Protein AF-0000000074665634 (afdb_homodimer)

InterPro domains:
  IPR026645 Dermatopontin [PF14704] (32-180)
  IPR026645 Dermatopontin [PTHR15040] (22-181)

Organism: NCBI:txid231223

Secondary structure (DSSP, 8-state):
--------------------------TTS-S--TT--EEEEPPTTEEEEEEEEEEETTTTEEEEEEEEEEPGGG-EEEEEEE-SSPPPTTS-EEEEPSTTEEEEEEEEEEETTTTEEEEEEEEEEESS-EEEEEEE---SS-TTS-EEEEPPTT-EEEEEEEEEETTTTEEEEEEEEEEEE-/--------------------------TTS-S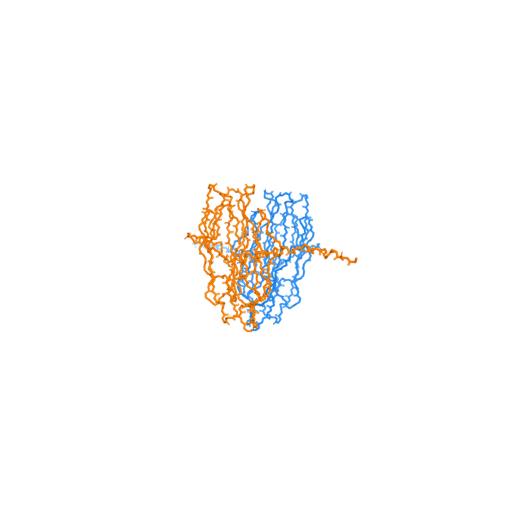--TT--EEEEPPTTEEEEEEEEEEETTTTEEEEEEEEEEPGGG-EEEEEEE-SSPPPTTS-EEEEPSTTEEEEEEEEEEETTTTEEEEEEEEEEESS-EEEEEEE---SS-TTS-EEEEPPTT-EEEEEEEEEETTTTEEEEEEEEEEEE-

Foldseek 3Di:
DPPPPPDPPDPPPPPPCPPPPAQPQDPVQWSDDQQAKGKYFADFLKAWFKKKWAADQVSLDIIIHTDIDRAVPSFFHNAKDKDDDKDDAQDKFWDFADWQKFWGIKTWGADPVRSEMIIMTMITHGHPKGWDDKDKDDFQADQRGMGIDGHDPQKGWGIKIWGADSVSSGITIMTMITHIDD/DPPPPPPDDDPPPPPPPPPPPAQPQDPVQWSDDQQAKGKYFADFLKAWFKKKWAADQVSLDIIIHTDIDRAVVSFFHNAKDKDDDKDDAQDKFWDFADWQKFWGIKTWGADPVRSAMIIMTMITHGHPKGWADKDKDDFQADQRGMGIDGHDPQKGWGIKIWGADSVSSGIIIMTMITHIDD

Solvent-accessible surface area (backbone atoms only — not comparable to full-atom values): 19360 Å² total; per-residue (Å²): 135,83,74,75,75,74,77,72,76,78,78,76,78,76,75,73,74,72,68,77,71,62,53,66,53,40,97,85,49,28,49,31,53,80,65,40,54,38,62,40,57,40,61,86,33,28,25,45,34,31,44,34,34,42,48,39,83,87,71,25,34,62,34,38,30,78,38,62,37,73,32,61,90,64,24,38,37,86,56,62,47,66,52,89,61,61,49,52,70,83,41,66,42,84,44,62,42,60,56,36,26,28,36,24,27,45,31,37,41,45,40,82,89,75,27,35,63,28,41,30,42,25,26,23,34,42,55,84,37,35,36,24,55,44,45,69,54,66,72,56,25,51,76,71,36,58,29,78,46,66,59,55,88,65,39,45,36,29,31,47,32,34,44,56,38,84,86,72,26,34,60,27,38,31,45,27,33,22,33,70,39,115,132,82,71,79,78,75,79,73,79,79,80,76,78,76,75,71,74,71,68,74,71,61,54,66,53,40,98,84,50,29,50,34,53,79,65,42,55,38,62,39,56,41,62,88,34,27,26,46,34,30,44,33,33,43,47,39,83,86,70,24,33,62,35,40,30,76,37,63,37,73,30,61,90,64,23,38,37,86,57,62,47,66,51,89,62,62,48,50,72,84,43,66,42,84,44,62,43,59,56,35,26,29,35,24,27,45,32,37,42,44,40,83,88,73,27,35,64,28,43,31,42,24,26,24,33,42,55,84,39,36,35,24,57,43,46,68,54,64,72,55,25,51,76,70,36,58,29,78,46,65,59,56,88,65,39,43,36,30,30,47,32,34,43,56,37,85,87,72,26,33,60,30,37,30,45,26,33,22,32,69,39,115

Nearest PDB structures (foldseek):
  8j12-assembly1_B  TM=3.306E-01  e=2.408E+00  Sulfoacidibacillus thermotolerans
  8j1j-assembly1_B  TM=3.298E-01  e=2.165E+00  Sulfoacidibacillus thermotolerans
  8j12-assembly1_A  TM=3.259E-01  e=3.141E+00  Sulfoacidibacillus thermotolerans
  8j1j-assembly1_A  TM=3.172E-01  e=3.141E+00  Sulfoacidibacillus thermotolerans
  8j3r-assembly1_B  TM=3.322E-01  e=4.804E+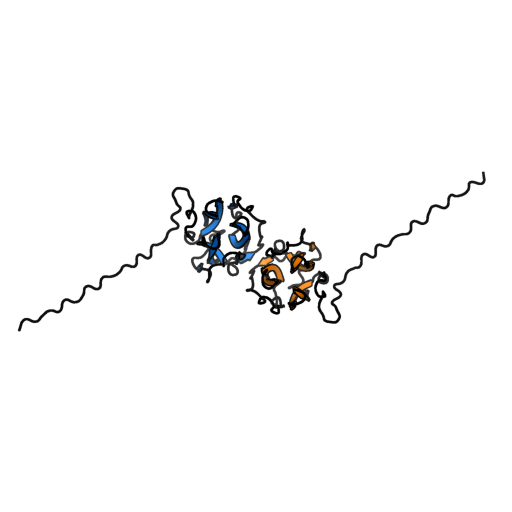00  Sulfoacidibacillus thermotolerans

Structure (mmCIF, N/CA/C/O backbone):
data_AF-0000000074665634-model_v1
#
loop_
_entity.id
_entity.type
_entity.pdbx_description
1 polymer Dermatopontin
#
loop_
_atom_site.group_PDB
_atom_site.id
_atom_site.type_symbol
_atom_site.label_atom_id
_atom_site.label_alt_id
_atom_site.label_comp_id
_atom_site.label_asym_id
_atom_site.label_entity_id
_atom_site.label_seq_id
_atom_site.pdbx_PDB_ins_code
_atom_site.Cartn_x
_atom_site.Cartn_y
_atom_site.Cartn_z
_atom_site.occupancy
_atom_site.B_iso_or_equiv
_atom_site.auth_seq_id
_atom_site.auth_comp_id
_atom_site.auth_asym_id
_atom_site.auth_atom_id
_atom_site.pdbx_PDB_model_num
ATOM 1 N N . MET A 1 1 ? -33.719 -71.125 15.594 1 28.19 1 MET A N 1
ATOM 2 C CA . MET A 1 1 ? -33.75 -69.688 15.82 1 28.19 1 MET A CA 1
ATOM 3 C C . MET A 1 1 ? -32.562 -69 15.172 1 28.19 1 MET A C 1
ATOM 5 O O . MET A 1 1 ? -31.406 -69.25 15.547 1 28.19 1 MET A O 1
ATOM 9 N N . VAL A 1 2 ? -32.688 -68.75 13.82 1 31.41 2 VAL A N 1
ATOM 10 C CA . VAL A 1 2 ? -31.828 -68.312 12.742 1 31.41 2 VAL A CA 1
ATOM 11 C C . VAL A 1 2 ? -31.328 -66.875 13.023 1 31.41 2 VAL A C 1
ATOM 13 O O . VAL A 1 2 ? -32.125 -66 13.133 1 31.41 2 VAL A O 1
ATOM 16 N N . GLY A 1 3 ? -30.391 -66.812 13.859 1 26.06 3 GLY A N 1
ATOM 17 C CA . GLY A 1 3 ? -29.828 -65.562 14.32 1 26.06 3 GLY A CA 1
ATOM 18 C C . GLY A 1 3 ? -29.375 -64.688 13.188 1 26.06 3 GLY A C 1
ATOM 19 O O . GLY A 1 3 ? -28.625 -65.125 12.305 1 26.06 3 GLY A O 1
ATOM 20 N N . ARG A 1 4 ? -30.266 -63.75 12.711 1 33.53 4 ARG A N 1
ATOM 21 C CA . ARG A 1 4 ? -30.047 -62.75 11.664 1 33.53 4 ARG A CA 1
ATOM 22 C C . ARG A 1 4 ? -28.781 -61.938 11.945 1 33.53 4 ARG A C 1
ATOM 24 O O . ARG A 1 4 ? -28.672 -61.281 12.992 1 33.53 4 ARG A O 1
A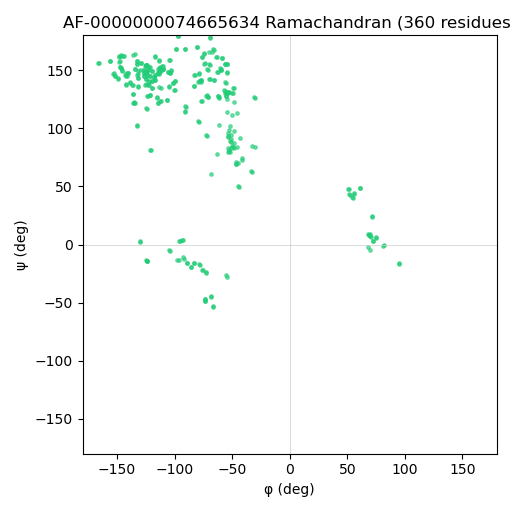TOM 31 N N . ILE A 1 5 ? -27.625 -62.469 11.648 1 35.16 5 ILE A N 1
ATOM 32 C CA . ILE A 1 5 ? -26.391 -61.688 11.75 1 35.16 5 ILE A CA 1
ATOM 33 C C . ILE A 1 5 ? -26.562 -60.375 10.992 1 35.16 5 ILE A C 1
ATOM 35 O O . ILE A 1 5 ? -26.906 -60.375 9.812 1 35.16 5 ILE A O 1
ATOM 39 N N . SER A 1 6 ? -27.078 -59.344 11.711 1 36.31 6 SER A N 1
ATOM 40 C CA . SER A 1 6 ? -27.219 -58.031 11.125 1 36.31 6 SER A CA 1
ATOM 41 C C . SER A 1 6 ? -25.922 -57.562 10.469 1 36.31 6 SER A C 1
ATOM 43 O O . SER A 1 6 ? -24.828 -57.75 11.023 1 36.31 6 SER A O 1
ATOM 45 N N . ALA A 1 7 ? -25.922 -57.469 9.164 1 43.41 7 ALA A N 1
ATOM 46 C CA . ALA A 1 7 ? -24.859 -57 8.273 1 43.41 7 ALA A CA 1
ATOM 47 C C . ALA A 1 7 ? -24.391 -55.625 8.68 1 43.41 7 ALA A C 1
ATOM 49 O O . ALA A 1 7 ? -25.188 -54.688 8.844 1 43.41 7 ALA A O 1
ATOM 50 N N . SER A 1 8 ? -23.328 -55.594 9.547 1 42.22 8 SER A N 1
ATOM 51 C CA . SER A 1 8 ? -22.703 -54.312 9.898 1 42.22 8 SER A CA 1
ATOM 52 C C . SER A 1 8 ? -22.469 -53.469 8.656 1 42.22 8 SER A C 1
ATOM 54 O O . SER A 1 8 ? -22 -53.938 7.633 1 42.22 8 SER A O 1
ATOM 56 N N . PRO A 1 9 ? -23.172 -52.312 8.492 1 44.97 9 PRO A N 1
ATOM 57 C CA . PRO A 1 9 ? -22.984 -51.5 7.289 1 44.97 9 PRO A CA 1
ATOM 58 C C . PRO A 1 9 ? -21.516 -51.125 7.047 1 44.97 9 PRO A C 1
ATOM 60 O O . PRO A 1 9 ? -20.734 -51.062 7.992 1 44.97 9 PRO A O 1
ATOM 63 N N . ALA A 1 10 ? -20.859 -51.594 5.992 1 41.72 10 ALA A N 1
ATOM 64 C CA . ALA A 1 10 ? -19.547 -51.188 5.492 1 41.72 10 ALA A CA 1
ATOM 65 C C . ALA A 1 10 ? -19.375 -49.688 5.496 1 41.72 10 ALA A C 1
ATOM 67 O O . ALA A 1 10 ? -20.219 -48.969 4.953 1 41.72 10 ALA A O 1
ATOM 68 N N . VAL A 1 11 ? -18.828 -49.062 6.578 1 39.81 11 VAL A N 1
ATOM 69 C CA . VAL A 1 11 ? -18.438 -47.656 6.59 1 39.81 11 VAL A CA 1
ATOM 70 C C . VAL A 1 11 ? -17.609 -47.344 5.344 1 39.81 11 VAL A C 1
ATOM 72 O O . VAL A 1 11 ? -16.547 -47.938 5.137 1 39.81 11 VAL A O 1
ATOM 75 N N . LEU A 1 12 ? -18.234 -47 4.246 1 41.59 12 LEU A N 1
ATOM 76 C CA . LEU A 1 12 ? -17.516 -46.469 3.09 1 41.59 12 LEU A CA 1
ATOM 77 C C . LEU A 1 12 ? -16.594 -45.312 3.498 1 41.59 12 LEU A C 1
ATOM 79 O O . LEU A 1 12 ? -17.062 -44.312 4.004 1 41.59 12 LEU A O 1
ATOM 83 N N . ALA A 1 13 ? -15.344 -45.594 3.848 1 40.28 13 ALA A N 1
ATOM 84 C CA . ALA A 1 13 ? -14.312 -44.594 4.043 1 40.28 13 ALA A CA 1
ATOM 85 C C . ALA A 1 13 ? -14.258 -43.625 2.855 1 40.28 13 ALA A C 1
ATOM 87 O O . ALA A 1 13 ? -13.938 -44.031 1.736 1 40.28 13 ALA A O 1
ATOM 88 N N . PHE A 1 14 ? -15.102 -42.562 2.822 1 39.91 14 PHE A N 1
ATOM 89 C CA . PHE A 1 14 ? -14.898 -41.469 1.883 1 39.91 14 PHE A CA 1
ATOM 90 C C . PHE A 1 14 ? -13.492 -40.906 2.002 1 39.91 14 PHE A C 1
ATOM 92 O O . PHE A 1 14 ? -13.125 -40.344 3.031 1 39.91 14 PHE A O 1
ATOM 99 N N . VAL A 1 15 ? -12.469 -41.531 1.434 1 35.56 15 VAL A N 1
ATOM 100 C CA . VAL A 1 15 ? -11.18 -40.875 1.299 1 35.56 15 VAL A CA 1
ATOM 101 C C . VAL A 1 15 ? -11.375 -39.5 0.642 1 35.56 15 VAL A C 1
ATOM 103 O O . VAL A 1 15 ? -11.789 -39.438 -0.517 1 35.56 15 VAL A O 1
ATOM 106 N N . LEU A 1 16 ? -11.719 -38.5 1.394 1 35.34 16 LEU A N 1
ATOM 107 C CA . LEU A 1 16 ? -11.594 -37.156 0.877 1 35.34 16 LEU A CA 1
ATOM 108 C C . LEU A 1 16 ? -10.227 -36.938 0.249 1 35.34 16 LEU A C 1
ATOM 110 O O . LEU A 1 16 ? -9.203 -36.969 0.943 1 35.34 16 LEU A O 1
ATOM 114 N N . ALA A 1 17 ? -9.992 -37.312 -0.989 1 34.19 17 ALA A N 1
ATOM 115 C CA . ALA A 1 17 ? -8.82 -36.875 -1.731 1 34.19 17 ALA A CA 1
ATOM 116 C C . ALA A 1 17 ? -8.547 -35.406 -1.485 1 34.19 17 ALA A C 1
ATOM 118 O O . ALA A 1 17 ? -9.344 -34.531 -1.886 1 34.19 17 ALA A O 1
ATOM 119 N N . ILE A 1 18 ? -8.078 -35.094 -0.337 1 38.31 18 ILE A N 1
ATOM 120 C CA . ILE A 1 18 ? -7.48 -33.75 -0.289 1 38.31 18 ILE A CA 1
ATOM 121 C C . ILE A 1 18 ? -6.566 -33.562 -1.499 1 38.31 18 ILE A C 1
ATOM 123 O O . ILE A 1 18 ? -5.535 -34.219 -1.622 1 38.31 18 ILE A O 1
ATOM 127 N N . GLY A 1 19 ? -7.047 -33.438 -2.707 1 35.84 19 GLY A N 1
ATOM 128 C CA . GLY A 1 19 ? -6.188 -33.031 -3.814 1 35.84 19 GLY A CA 1
ATOM 129 C C . GLY A 1 19 ? -5.043 -32.125 -3.398 1 35.84 19 GLY A C 1
ATOM 130 O O . GLY A 1 19 ? -5.266 -31.094 -2.785 1 35.84 19 GLY A O 1
ATOM 131 N N . ILE A 1 20 ? -3.982 -32.594 -2.947 1 40.78 20 ILE A N 1
ATOM 132 C CA . ILE A 1 20 ? -2.748 -31.828 -2.986 1 40.78 20 ILE A CA 1
ATOM 133 C C . ILE A 1 20 ? -2.734 -30.938 -4.23 1 40.78 20 ILE A C 1
ATOM 135 O O . ILE A 1 20 ? -2.57 -31.438 -5.352 1 40.78 20 ILE A O 1
ATOM 139 N N . ALA A 1 21 ? -3.654 -30 -4.379 1 44.72 21 ALA A N 1
ATOM 140 C CA . ALA A 1 21 ? -3.629 -29.125 -5.555 1 44.72 21 ALA A CA 1
ATOM 141 C C . ALA A 1 21 ? -2.217 -28.625 -5.828 1 44.72 21 ALA A C 1
ATOM 143 O O . ALA A 1 21 ? -1.762 -27.672 -5.195 1 44.72 21 ALA A O 1
ATOM 144 N N . GLY A 1 22 ? -1.188 -29.469 -5.887 1 51.12 22 GLY A N 1
ATOM 145 C CA . GLY A 1 22 ? 0.002 -28.984 -6.562 1 51.12 22 GLY A CA 1
ATOM 146 C C . GLY A 1 22 ? -0.307 -28 -7.68 1 51.12 22 GLY A C 1
ATOM 147 O O . GLY A 1 22 ? -1.398 -28.031 -8.25 1 51.12 22 GLY A O 1
ATOM 148 N N . ASN A 1 23 ? 0.345 -26.812 -7.613 1 60.47 23 ASN A N 1
ATOM 149 C CA . ASN A 1 23 ? 0.199 -25.812 -8.656 1 60.47 23 ASN A CA 1
ATOM 150 C C . ASN A 1 23 ? 0.343 -26.422 -10.047 1 60.47 23 ASN A C 1
ATOM 152 O O . ASN A 1 23 ? 1.413 -26.922 -10.406 1 60.47 23 ASN A O 1
ATOM 156 N N . ILE A 1 24 ? -0.529 -27.234 -10.594 1 65.62 24 ILE A N 1
ATOM 157 C CA . ILE A 1 24 ? -0.255 -27.719 -11.938 1 65.62 24 ILE A CA 1
ATOM 158 C C . ILE A 1 24 ? -0.438 -26.594 -12.953 1 65.62 24 ILE A C 1
ATOM 160 O O . ILE A 1 24 ? -1.559 -26.125 -13.172 1 65.62 24 ILE A O 1
ATOM 164 N N . ALA A 1 25 ? 0.818 -25.922 -13.219 1 73.38 25 ALA A N 1
ATOM 165 C CA . ALA A 1 25 ? 0.735 -25 -14.359 1 73.38 25 ALA A CA 1
ATOM 166 C C . ALA A 1 25 ? 0.217 -25.719 -15.602 1 73.38 25 ALA A C 1
ATOM 168 O O . ALA A 1 25 ? 0.462 -26.906 -15.789 1 73.38 25 ALA A O 1
ATOM 169 N N . ARG A 1 26 ? -0.448 -25.031 -16.344 1 84.5 26 ARG A N 1
ATOM 170 C CA . ARG A 1 26 ? -0.941 -25.516 -17.625 1 84.5 26 ARG A CA 1
ATOM 171 C C . ARG A 1 26 ? 0.207 -25.75 -18.609 1 84.5 26 ARG A C 1
ATOM 173 O O . ARG A 1 26 ? 1.341 -25.328 -18.344 1 84.5 26 ARG A O 1
ATOM 180 N N . ALA A 1 27 ? -0.076 -26.438 -19.656 1 86.38 27 ALA A N 1
ATOM 181 C CA . ALA A 1 27 ? 0.946 -26.734 -20.656 1 86.38 27 ALA A CA 1
ATOM 182 C C . ALA A 1 27 ? 1.613 -25.453 -21.156 1 86.38 27 ALA A C 1
ATOM 184 O O . ALA A 1 27 ? 2.797 -25.469 -21.5 1 86.38 27 ALA A O 1
ATOM 185 N N . ASP A 1 28 ? 0.877 -24.359 -21.109 1 91.94 28 ASP A N 1
ATOM 186 C CA . ASP A 1 28 ? 1.403 -23.094 -21.625 1 91.94 28 ASP A CA 1
ATOM 187 C C . ASP A 1 28 ? 2.078 -22.281 -20.516 1 91.94 28 ASP A C 1
ATOM 189 O O . ASP A 1 28 ? 2.514 -21.156 -20.734 1 91.94 28 ASP A O 1
ATOM 193 N N . GLY A 1 29 ? 2.154 -22.797 -19.391 1 95.19 29 GLY A N 1
ATOM 194 C CA . GLY A 1 29 ? 2.9 -22.203 -18.297 1 95.19 29 GLY A CA 1
ATOM 195 C C . GLY A 1 29 ? 2.037 -21.359 -17.375 1 95.19 29 GLY A C 1
ATOM 196 O O . GLY A 1 29 ? 2.461 -21 -16.266 1 95.19 29 GLY A O 1
ATOM 197 N N . PHE A 1 30 ? 0.869 -21.031 -17.859 1 98.06 30 PHE A N 1
ATOM 198 C CA . PHE A 1 30 ? -0.029 -20.25 -17.031 1 98.06 30 PHE A CA 1
ATOM 199 C C . PHE A 1 30 ? -0.724 -21.109 -15.992 1 98.06 30 PHE A C 1
ATOM 201 O O . PHE A 1 30 ? -1.021 -22.281 -16.25 1 98.06 30 PHE A O 1
ATOM 208 N N . VAL A 1 31 ? -0.999 -20.5 -14.82 1 98 31 VAL A N 1
ATOM 209 C CA . VAL A 1 31 ? -1.636 -21.25 -13.75 1 98 31 VAL A CA 1
ATOM 210 C C . VAL A 1 31 ? -3.152 -21.219 -13.922 1 98 31 VAL A C 1
ATOM 212 O O . VAL A 1 31 ? -3.869 -22.016 -13.328 1 98 31 VAL A O 1
ATOM 215 N N . ASN A 1 32 ? -3.662 -20.281 -14.672 1 97.69 32 ASN A N 1
ATOM 216 C CA . ASN A 1 32 ? -5.094 -20.203 -14.938 1 97.69 32 ASN A CA 1
ATOM 217 C C . ASN A 1 32 ? -5.383 -20 -16.422 1 97.69 32 ASN A C 1
ATOM 219 O O . ASN A 1 32 ? -4.535 -19.484 -17.156 1 97.69 32 ASN A O 1
ATOM 223 N N . ASN A 1 33 ? -6.613 -20.438 -16.812 1 97.12 33 ASN A N 1
ATOM 224 C CA . ASN A 1 33 ? -7.188 -19.969 -18.078 1 97.12 33 ASN A CA 1
ATOM 225 C C . ASN A 1 33 ? -8.039 -18.703 -17.875 1 97.12 33 ASN A C 1
ATOM 227 O O . ASN A 1 33 ? -8.297 -18.312 -16.734 1 97.12 33 ASN A O 1
ATOM 231 N N . TRP A 1 34 ? -8.383 -18.094 -19.031 1 97.69 34 TRP A N 1
ATOM 232 C CA . TRP A 1 34 ? -9.234 -16.922 -18.953 1 97.69 34 TRP A CA 1
ATOM 233 C C . TRP A 1 34 ? -10.508 -17.203 -18.172 1 97.69 34 TRP A C 1
ATOM 235 O O . TRP A 1 34 ? -11.156 -18.234 -18.375 1 97.69 34 TRP A O 1
ATOM 245 N N . ASP A 1 35 ? -10.82 -16.297 -17.188 1 97.94 35 ASP A N 1
ATOM 246 C CA . ASP A 1 35 ? -12.039 -16.297 -16.375 1 97.94 35 ASP A CA 1
ATOM 247 C C . ASP A 1 35 ? -12.039 -17.469 -15.398 1 97.94 35 ASP A C 1
ATOM 249 O O . ASP A 1 35 ? -13.062 -17.766 -14.773 1 97.94 35 ASP A O 1
ATOM 253 N N . LYS A 1 36 ? -10.953 -18.219 -15.297 1 97.25 36 LYS A N 1
ATOM 254 C CA . LYS A 1 36 ? -10.891 -19.375 -14.406 1 97.25 36 LYS A CA 1
ATOM 255 C C . LYS A 1 36 ? -10.086 -19.062 -13.156 1 97.25 36 LYS A C 1
ATOM 257 O O . LYS A 1 36 ? -9.172 -18.234 -13.188 1 97.25 36 LYS A O 1
ATOM 262 N N . PRO A 1 37 ? -10.445 -19.656 -12.078 1 97.12 37 PRO A N 1
ATOM 263 C CA . PRO A 1 37 ? -9.695 -19.453 -10.836 1 97.12 37 PRO A CA 1
ATOM 264 C C . PRO A 1 37 ? -8.359 -20.188 -10.828 1 97.12 37 PRO A C 1
ATOM 266 O O . PRO A 1 37 ? -8.117 -21.047 -11.68 1 97.12 37 PRO A O 1
ATOM 269 N N . PHE A 1 38 ? -7.508 -19.797 -9.898 1 97.12 38 PHE A N 1
ATOM 270 C CA . PHE A 1 38 ? -6.316 -20.578 -9.594 1 97.12 38 PHE A CA 1
ATOM 271 C C . PHE A 1 38 ? -5.957 -20.453 -8.117 1 97.12 38 PHE A C 1
ATOM 273 O O . PHE A 1 38 ? -6.375 -19.516 -7.445 1 97.12 38 PHE A O 1
ATOM 280 N N . VAL A 1 39 ? -5.328 -21.453 -7.617 1 97.38 39 VAL A N 1
ATOM 281 C CA . VAL A 1 39 ? -4.582 -21.438 -6.363 1 97.38 39 VAL A CA 1
ATOM 282 C C . VAL A 1 39 ? -3.143 -21.875 -6.609 1 97.38 39 VAL A C 1
ATOM 284 O O . VAL A 1 39 ? -2.902 -23 -7.086 1 97.38 39 VAL A O 1
ATOM 287 N N . TYR A 1 40 ? -2.264 -20.984 -6.359 1 97.88 40 TYR A N 1
ATOM 288 C CA . TYR A 1 40 ? -0.85 -21.297 -6.555 1 97.88 40 TYR A CA 1
ATOM 289 C C . TYR A 1 40 ? -0.079 -21.156 -5.25 1 97.88 40 TYR A C 1
ATOM 291 O O . TYR A 1 40 ? -0.239 -20.188 -4.52 1 97.88 40 TYR A O 1
ATOM 299 N N . GLN A 1 41 ? 0.753 -22.109 -4.961 1 97.44 41 GLN A N 1
ATOM 300 C CA . GLN A 1 41 ? 1.613 -22.078 -3.781 1 97.44 41 GLN A CA 1
ATOM 301 C C . GLN A 1 41 ? 3.018 -22.578 -4.109 1 97.44 41 GLN A C 1
ATOM 303 O O . GLN A 1 41 ? 3.176 -23.562 -4.832 1 97.44 41 GLN A O 1
ATOM 308 N N . CYS A 1 42 ? 3.996 -21.922 -3.562 1 97.44 42 CYS A N 1
ATOM 309 C CA . CYS A 1 42 ? 5.371 -22.391 -3.719 1 97.44 42 CYS A CA 1
ATOM 310 C C . CYS A 1 42 ? 5.609 -23.672 -2.924 1 97.44 42 CYS A C 1
ATOM 312 O O . CYS A 1 42 ? 4.984 -23.875 -1.884 1 97.44 42 CYS A O 1
ATOM 314 N N . PRO A 1 43 ? 6.566 -24.5 -3.469 1 95.12 43 PRO A N 1
ATOM 315 C CA . PRO A 1 43 ? 7.02 -25.609 -2.619 1 95.12 43 PRO A CA 1
ATOM 316 C C . PRO A 1 43 ? 7.512 -25.141 -1.253 1 95.12 43 PRO A C 1
ATOM 318 O O . PRO A 1 43 ? 7.918 -23.984 -1.104 1 95.12 43 PRO A O 1
ATOM 321 N N . GLY A 1 44 ? 7.465 -26.031 -0.268 1 94 44 GLY A N 1
ATOM 322 C CA . GLY A 1 44 ? 7.887 -25.688 1.082 1 94 44 GLY A CA 1
ATOM 323 C C . GLY A 1 44 ? 9.242 -25.016 1.132 1 94 44 GLY A C 1
ATOM 324 O O . GLY A 1 44 ? 10.172 -25.422 0.428 1 94 44 GLY A O 1
ATOM 325 N N . ARG A 1 45 ? 9.281 -24 1.885 1 95.69 45 ARG A N 1
ATOM 326 C CA . ARG A 1 45 ? 10.492 -23.25 2.189 1 95.69 45 ARG A CA 1
ATOM 327 C C . ARG A 1 45 ? 10.914 -22.375 1.006 1 95.69 45 ARG A C 1
ATOM 329 O O . ARG A 1 45 ? 12.031 -21.859 0.98 1 95.69 45 ARG A O 1
ATOM 336 N N . GLN A 1 46 ? 10.109 -22.328 0.006 1 97.25 46 GLN A N 1
ATOM 337 C CA . GLN A 1 46 ? 10.359 -21.438 -1.118 1 97.25 46 GLN A CA 1
ATOM 338 C C . GLN A 1 46 ? 9.422 -20.234 -1.076 1 97.25 46 GLN A C 1
ATOM 340 O O . GLN A 1 46 ? 8.422 -20.234 -0.362 1 97.25 46 GLN A O 1
ATOM 345 N N . THR A 1 47 ? 9.844 -19.141 -1.776 1 97.88 47 THR A N 1
ATOM 346 C CA . THR A 1 47 ? 9.062 -17.906 -1.85 1 97.88 47 THR A CA 1
ATOM 347 C C . THR A 1 47 ? 8.812 -17.516 -3.303 1 97.88 47 THR A C 1
ATOM 349 O O . THR A 1 47 ? 9.531 -17.953 -4.203 1 97.88 47 THR A O 1
ATOM 352 N N . LEU A 1 48 ? 7.719 -16.797 -3.508 1 98.19 48 LEU A N 1
ATOM 353 C CA . LEU A 1 48 ? 7.449 -16.281 -4.848 1 98.19 48 LEU A CA 1
ATOM 354 C C . LEU A 1 48 ? 8.617 -15.453 -5.359 1 98.19 48 LEU A C 1
ATOM 356 O O . LEU A 1 48 ? 9.102 -14.555 -4.668 1 98.19 48 LEU A O 1
ATOM 360 N N . SER A 1 49 ? 9.086 -15.805 -6.566 1 98.19 49 SER A N 1
ATOM 361 C CA . SER A 1 49 ? 10.289 -15.141 -7.059 1 98.19 49 SER A CA 1
ATOM 362 C C . SER A 1 49 ? 10.055 -14.5 -8.422 1 98.19 49 SER A C 1
ATOM 364 O O . SER A 1 49 ? 10.859 -13.688 -8.883 1 98.19 49 SER A O 1
ATOM 366 N N . SER A 1 50 ? 9.016 -14.805 -9.086 1 98.69 50 SER A N 1
ATOM 367 C CA . SER A 1 50 ? 8.688 -14.148 -10.352 1 98.69 50 SER A CA 1
ATOM 368 C C . SER A 1 50 ? 7.188 -14.18 -10.625 1 98.69 50 SER A C 1
ATOM 370 O O . SER A 1 50 ? 6.492 -15.102 -10.195 1 98.69 50 SER A O 1
ATOM 372 N N . ILE A 1 51 ? 6.703 -13.156 -11.266 1 98.81 51 ILE A N 1
ATOM 373 C CA . ILE A 1 51 ? 5.305 -12.984 -11.648 1 98.81 51 ILE A CA 1
ATOM 374 C C . ILE A 1 51 ? 5.219 -12.508 -13.094 1 98.81 51 ILE A C 1
ATOM 376 O O . ILE A 1 51 ? 5.793 -11.477 -13.445 1 98.81 51 ILE A O 1
ATOM 380 N N . TYR A 1 52 ? 4.562 -13.234 -13.898 1 98.88 52 TYR A N 1
ATOM 381 C CA . TYR A 1 52 ? 4.246 -12.852 -15.273 1 98.88 52 TYR A CA 1
ATOM 382 C C . TYR A 1 52 ? 2.742 -12.859 -15.508 1 98.88 52 TYR A C 1
ATOM 384 O O . TYR A 1 52 ? 2.037 -13.758 -15.031 1 98.88 52 TYR A O 1
ATOM 392 N N . SER A 1 53 ? 2.266 -11.883 -16.172 1 98.81 53 SER A N 1
ATOM 393 C CA . SER A 1 53 ? 0.828 -11.828 -16.422 1 98.81 53 SER A CA 1
ATOM 394 C C . SER A 1 53 ? 0.517 -11.078 -17.719 1 98.81 53 SER A C 1
ATOM 396 O O . SER A 1 53 ? 1.196 -10.109 -18.062 1 98.81 53 SER A O 1
ATOM 398 N N . ILE A 1 54 ? -0.484 -11.523 -18.375 1 98.81 54 ILE A N 1
ATOM 399 C CA . ILE A 1 54 ? -1.008 -10.836 -19.562 1 98.81 54 ILE A CA 1
ATOM 400 C C . ILE A 1 54 ? -2.516 -10.641 -19.406 1 98.81 54 ILE A C 1
ATOM 402 O O . ILE A 1 54 ? -3.172 -11.367 -18.656 1 98.81 54 ILE A O 1
ATOM 406 N N . HIS A 1 55 ? -3.012 -9.688 -20.078 1 98.81 55 HIS A N 1
ATOM 407 C CA . HIS A 1 55 ? -4.434 -9.359 -20.078 1 98.81 55 HIS A CA 1
ATOM 408 C C . HIS A 1 55 ? -5.039 -9.539 -21.469 1 98.81 55 HIS A C 1
ATOM 410 O O . HIS A 1 55 ? -4.355 -9.352 -22.484 1 98.81 55 HIS A O 1
ATOM 416 N N . ASN A 1 56 ? -6.27 -9.953 -21.484 1 98.62 56 ASN A N 1
ATOM 417 C CA . ASN A 1 56 ? -7.016 -10.078 -22.734 1 98.62 56 ASN A CA 1
ATOM 418 C C . ASN A 1 56 ? -8.312 -9.266 -22.688 1 98.62 56 ASN A C 1
ATOM 420 O O . ASN A 1 56 ? -9.148 -9.469 -21.812 1 98.62 56 ASN A O 1
ATOM 424 N N . ASN A 1 57 ? -8.5 -8.438 -23.703 1 98.12 57 ASN A N 1
ATOM 425 C CA . ASN A 1 57 ? -9.617 -7.496 -23.703 1 98.12 57 ASN A CA 1
ATOM 426 C C . ASN A 1 57 ? -10.938 -8.188 -24.016 1 98.12 57 ASN A C 1
ATOM 428 O O . ASN A 1 57 ? -12.008 -7.625 -23.781 1 98.12 57 ASN A O 1
ATOM 432 N N . TYR A 1 58 ? -10.883 -9.312 -24.641 1 97.94 58 TYR A N 1
ATOM 433 C CA . TYR A 1 58 ? -12.109 -10.062 -24.906 1 97.94 58 TYR A CA 1
ATOM 434 C C . TYR A 1 58 ? -12.633 -10.703 -23.625 1 97.94 58 TYR A C 1
ATOM 436 O O . TYR A 1 58 ? -13.82 -10.602 -23.297 1 97.94 58 TYR A O 1
ATOM 444 N N . TYR A 1 59 ? -11.797 -11.359 -22.891 1 98.19 59 TYR A N 1
ATOM 445 C CA . TYR A 1 59 ? -12.172 -12.047 -21.656 1 98.19 59 TYR A CA 1
ATOM 446 C C . TYR A 1 59 ? -12.195 -11.094 -20.484 1 98.19 59 TYR A C 1
ATOM 448 O O . TYR A 1 59 ? -12.711 -11.422 -19.406 1 98.19 59 TYR A O 1
ATOM 456 N N . GLU A 1 60 ? -11.531 -9.867 -20.688 1 98.5 60 GLU A N 1
ATOM 457 C CA . GLU A 1 60 ? -11.383 -8.867 -19.641 1 98.5 60 GLU A CA 1
ATOM 458 C C . GLU A 1 60 ? -10.797 -9.477 -18.359 1 98.5 60 GLU A C 1
ATOM 460 O O . GLU A 1 60 ? -11.32 -9.266 -17.266 1 98.5 60 GLU A O 1
ATOM 465 N N . ASP A 1 61 ? -9.773 -10.32 -18.578 1 98.62 61 ASP A N 1
ATOM 466 C CA . ASP A 1 61 ? -9.117 -11.047 -17.484 1 98.62 61 ASP A CA 1
ATOM 467 C C . ASP A 1 61 ? -7.617 -11.195 -17.75 1 98.62 61 ASP A C 1
ATOM 469 O O . ASP A 1 61 ? -7.156 -11 -18.875 1 98.62 61 ASP A O 1
ATOM 473 N N . ARG A 1 62 ? -6.918 -11.492 -16.656 1 98.62 62 ARG A N 1
ATOM 474 C CA . ARG A 1 62 ? -5.484 -11.758 -16.75 1 98.62 62 ARG A CA 1
ATOM 475 C C . ARG A 1 62 ? -5.176 -13.227 -16.484 1 98.62 62 ARG A C 1
ATOM 477 O O . ARG A 1 62 ? -5.883 -13.883 -15.719 1 98.62 62 ARG A O 1
ATOM 484 N N . ARG A 1 63 ? -4.148 -13.703 -17.062 1 98.56 63 ARG A N 1
ATOM 485 C CA . ARG A 1 63 ? -3.516 -14.977 -16.734 1 98.56 63 ARG A CA 1
ATOM 486 C C . ARG A 1 63 ? -2.156 -14.758 -16.078 1 98.56 63 ARG A C 1
ATOM 488 O O . ARG A 1 63 ? -1.509 -13.734 -16.297 1 98.56 63 ARG A O 1
ATOM 495 N N . PHE A 1 64 ? -1.77 -15.711 -15.297 1 98.81 64 PHE A N 1
ATOM 496 C CA . PHE A 1 64 ? -0.57 -15.508 -14.492 1 98.81 64 PHE A CA 1
ATOM 497 C C . PHE A 1 64 ? 0.37 -16.703 -14.609 1 98.81 64 PHE A C 1
ATOM 499 O O . PHE A 1 64 ? -0.079 -17.844 -14.758 1 98.81 64 PHE A O 1
ATOM 506 N N . LYS A 1 65 ? 1.626 -16.422 -14.617 1 98.5 65 LYS A N 1
ATOM 507 C CA . LYS A 1 65 ? 2.701 -17.359 -14.344 1 98.5 65 LYS A CA 1
ATOM 508 C C . LYS A 1 65 ? 3.479 -16.953 -13.094 1 98.5 65 LYS A C 1
ATOM 510 O O . LYS A 1 65 ? 3.705 -15.773 -12.852 1 98.5 65 LYS A O 1
ATOM 515 N N . PHE A 1 66 ? 3.822 -18.031 -12.375 1 98.56 66 PHE A N 1
ATOM 516 C CA . PHE A 1 66 ? 4.609 -17.75 -11.172 1 98.56 66 PHE A CA 1
ATOM 517 C C . PHE A 1 66 ? 5.883 -18.578 -11.164 1 98.56 66 PHE A C 1
ATOM 519 O O . PHE A 1 66 ? 5.934 -19.656 -11.758 1 98.56 66 PHE A O 1
ATOM 526 N N . GLY A 1 67 ? 6.883 -18.031 -10.562 1 97.88 67 GLY A N 1
ATOM 527 C CA . GLY A 1 67 ? 8.086 -18.766 -10.219 1 97.88 67 GLY A CA 1
ATOM 528 C C . GLY A 1 67 ? 8.414 -18.719 -8.734 1 97.88 67 GLY A C 1
ATOM 529 O O . GLY A 1 67 ? 8.07 -17.75 -8.047 1 97.88 67 GLY A O 1
ATOM 530 N N . CYS A 1 68 ? 9.07 -19.797 -8.242 1 97.75 68 CYS A N 1
ATOM 531 C CA . CYS A 1 68 ? 9.492 -19.891 -6.852 1 97.75 68 CYS A CA 1
ATOM 532 C C . CYS A 1 68 ? 10.992 -20.156 -6.754 1 97.75 68 CYS A C 1
ATOM 534 O O . CYS A 1 68 ? 11.602 -20.656 -7.699 1 97.75 68 CYS A O 1
ATOM 536 N N . ARG A 1 69 ? 11.531 -19.75 -5.668 1 97.12 69 ARG A N 1
ATOM 537 C CA . ARG A 1 69 ? 12.906 -20.109 -5.344 1 97.12 69 ARG A CA 1
ATOM 538 C C . ARG A 1 69 ? 13.102 -20.234 -3.838 1 97.12 69 ARG A C 1
ATOM 540 O O . ARG A 1 69 ? 12.297 -19.719 -3.059 1 97.12 69 ARG A O 1
ATOM 547 N N . THR A 1 70 ? 14.242 -20.938 -3.586 1 93.81 70 THR A N 1
ATOM 548 C CA . THR A 1 70 ? 14.625 -20.938 -2.18 1 93.81 70 THR A CA 1
ATOM 549 C C . THR A 1 70 ? 14.914 -19.516 -1.699 1 93.81 70 THR A C 1
ATOM 551 O O . THR A 1 70 ? 15.594 -18.75 -2.385 1 93.81 70 THR A O 1
ATOM 554 N N . GLY A 1 71 ? 14.281 -19.078 -0.639 1 87 71 GLY A N 1
ATOM 555 C CA . GLY A 1 71 ? 14.523 -17.75 -0.108 1 87 71 GLY A CA 1
ATOM 556 C C . GLY A 1 71 ? 15.977 -17.516 0.281 1 87 71 GLY A C 1
ATOM 557 O O . GLY A 1 71 ? 16.734 -18.469 0.474 1 87 71 GLY A O 1
ATOM 558 N N . PRO A 1 72 ? 16.266 -16.234 0.371 1 89.62 72 PRO A N 1
ATOM 559 C CA . PRO A 1 72 ? 17.641 -15.953 0.815 1 89.62 72 PRO A CA 1
ATOM 560 C C . PRO A 1 72 ? 17.969 -16.609 2.152 1 89.62 72 PRO A C 1
ATOM 562 O O . PRO A 1 72 ? 17.141 -16.625 3.062 1 89.62 72 PRO A O 1
ATOM 565 N N . HIS A 1 73 ? 19.094 -17.312 2.205 1 91.5 73 HIS A N 1
ATOM 566 C CA . HIS A 1 73 ? 19.625 -17.922 3.418 1 91.5 73 HIS A CA 1
ATOM 567 C C . HIS A 1 73 ? 18.766 -19.094 3.867 1 91.5 73 HIS A C 1
ATOM 569 O O . HIS A 1 73 ? 18.875 -19.547 5.008 1 91.5 73 HIS A O 1
ATOM 575 N N . ASP A 1 74 ? 17.844 -19.5 3.086 1 94.12 74 ASP A N 1
ATOM 576 C CA . ASP A 1 74 ? 16.953 -20.625 3.385 1 94.12 74 ASP A CA 1
ATOM 577 C C . ASP A 1 74 ? 16.141 -20.359 4.652 1 94.12 74 ASP A C 1
ATOM 579 O O . ASP A 1 74 ? 16.078 -21.203 5.539 1 94.12 74 ASP A O 1
ATOM 583 N N . VAL A 1 75 ? 15.562 -19.188 4.688 1 95.38 75 VAL A N 1
ATOM 584 C CA . VAL A 1 75 ? 15 -18.766 5.965 1 95.38 75 VAL A CA 1
ATOM 585 C C . VAL A 1 75 ? 13.484 -18.891 5.926 1 95.38 75 VAL A C 1
ATOM 587 O O . VAL A 1 75 ? 12.805 -18.656 6.93 1 95.38 75 VAL A O 1
ATOM 590 N N . ILE A 1 76 ? 12.93 -19.234 4.789 1 96.81 76 ILE A N 1
ATOM 591 C CA . ILE A 1 76 ? 11.484 -19.375 4.719 1 96.81 76 ILE A CA 1
ATOM 592 C C . ILE A 1 76 ? 11.047 -20.625 5.484 1 96.81 76 ILE A C 1
ATOM 594 O O . ILE A 1 76 ? 11.547 -21.719 5.23 1 96.81 76 ILE A O 1
ATOM 598 N N . SER A 1 77 ? 10.117 -20.484 6.406 1 96.69 77 SER A N 1
ATOM 599 C CA . SER A 1 77 ? 9.703 -21.609 7.219 1 96.69 77 SER A CA 1
ATOM 600 C C . SER A 1 77 ? 8.43 -22.266 6.664 1 96.69 77 SER A C 1
ATOM 602 O O . SER A 1 77 ? 7.918 -21.828 5.629 1 96.69 77 SER A O 1
ATOM 604 N N . THR A 1 78 ? 8.031 -23.344 7.41 1 95.5 78 THR A N 1
ATOM 605 C CA . THR A 1 78 ? 6.805 -24.016 6.984 1 95.5 78 THR A CA 1
ATOM 606 C C . THR A 1 78 ? 5.605 -23.5 7.773 1 95.5 78 THR A C 1
ATOM 608 O O . THR A 1 78 ? 4.492 -24.016 7.633 1 95.5 78 THR A O 1
ATOM 611 N N . THR A 1 79 ? 5.855 -22.5 8.641 1 97.81 79 THR A N 1
ATOM 612 C CA . THR A 1 79 ? 4.742 -21.812 9.289 1 97.81 79 THR A CA 1
ATOM 613 C C . THR A 1 79 ? 4.117 -20.781 8.352 1 97.81 79 THR A C 1
ATOM 615 O O . THR A 1 79 ? 4.703 -19.734 8.109 1 97.81 79 THR A O 1
ATOM 618 N N . CYS A 1 80 ? 2.984 -21.125 7.883 1 98.19 80 CYS A N 1
ATOM 619 C CA . CYS A 1 80 ? 2.359 -20.312 6.855 1 98.19 80 CYS A CA 1
ATOM 620 C C . CYS A 1 80 ? 0.891 -20.047 7.18 1 98.19 80 CYS A C 1
ATOM 622 O O . CYS A 1 80 ? 0.28 -20.812 7.941 1 98.19 80 CYS A O 1
ATOM 624 N N . LYS A 1 81 ? 0.375 -19 6.609 1 97.88 81 LYS A N 1
ATOM 625 C CA . LYS A 1 81 ? -1.048 -18.688 6.715 1 97.88 81 LYS A CA 1
ATOM 626 C C . LYS A 1 81 ? -1.553 -17.969 5.465 1 97.88 81 LYS A C 1
ATOM 628 O O . LYS A 1 81 ? -0.823 -17.188 4.852 1 97.88 81 LYS A O 1
ATOM 633 N N . TRP A 1 82 ? -2.773 -18.328 5.098 1 97.88 82 TRP A N 1
ATOM 634 C CA . TRP A 1 82 ? -3.477 -17.562 4.078 1 97.88 82 TRP A CA 1
ATOM 635 C C . TRP A 1 82 ? -4.145 -16.328 4.684 1 97.88 82 TRP A C 1
ATOM 637 O O . TRP A 1 82 ? -4.578 -16.359 5.84 1 97.88 82 TRP A O 1
ATOM 647 N N . SER A 1 83 ? -4.176 -15.242 3.842 1 95.75 83 SER A N 1
ATOM 648 C CA . SER A 1 83 ? -4.984 -14.109 4.273 1 95.75 83 SER A CA 1
ATOM 649 C C . SER A 1 83 ? -6.445 -14.508 4.461 1 95.75 83 SER A C 1
ATOM 651 O O . SER A 1 83 ? -6.918 -15.453 3.83 1 95.75 83 SER A O 1
ATOM 653 N N . GLU A 1 84 ? -7.125 -13.844 5.363 1 89.44 84 GLU A N 1
ATOM 654 C CA . GLU A 1 84 ? -8.453 -14.258 5.797 1 89.44 84 GLU A CA 1
ATOM 655 C C . GLU A 1 84 ? -9.469 -14.125 4.664 1 89.44 84 GLU A C 1
ATOM 657 O O . GLU A 1 84 ? -10.281 -15.023 4.449 1 89.44 84 GLU A O 1
ATOM 662 N N . GLN A 1 85 ? -9.531 -13.016 4.117 1 87.56 85 GLN A N 1
ATOM 663 C CA . GLN A 1 85 ? -10.531 -12.805 3.072 1 87.56 85 GLN A CA 1
ATOM 664 C C . GLN A 1 85 ? -9.875 -12.375 1.762 1 87.56 85 GLN A C 1
ATOM 666 O O . GLN A 1 85 ? -8.766 -11.836 1.764 1 87.56 85 GLN A O 1
ATOM 671 N N . ARG A 1 86 ? -10.609 -12.727 0.731 1 90.44 86 ARG A N 1
ATOM 672 C CA . ARG A 1 86 ? -10.18 -12.219 -0.566 1 90.44 86 ARG A CA 1
ATOM 673 C C . ARG A 1 86 ? -10.398 -10.719 -0.667 1 90.44 86 ARG A C 1
ATOM 675 O O . ARG A 1 86 ? -11.328 -10.18 -0.055 1 90.44 86 ARG A O 1
ATOM 682 N N . THR A 1 87 ? -9.594 -10.172 -1.514 1 93.31 87 THR A N 1
ATOM 683 C CA . THR A 1 87 ? -9.789 -8.758 -1.817 1 93.31 87 THR A CA 1
ATOM 684 C C . THR A 1 87 ? -11.109 -8.531 -2.539 1 93.31 87 THR A C 1
ATOM 686 O O . THR A 1 87 ? -11.797 -9.492 -2.898 1 93.31 87 THR A O 1
ATOM 689 N N . TYR A 1 88 ? -11.516 -7.355 -2.66 1 91 88 TYR A N 1
ATOM 690 C CA . TYR A 1 88 ? -12.82 -7.039 -3.23 1 91 88 TYR A CA 1
ATOM 691 C C . TYR A 1 88 ? -12.688 -6.531 -4.66 1 91 88 TYR A C 1
ATOM 693 O O . TYR A 1 88 ? -11.688 -5.891 -5.004 1 91 88 TYR A O 1
ATOM 701 N N . SER A 1 89 ? -13.734 -6.816 -5.441 1 93.81 89 SER A N 1
ATOM 702 C CA . SER A 1 89 ? -13.742 -6.348 -6.824 1 93.81 89 SER A CA 1
ATOM 703 C C . SER A 1 89 ? -13.797 -4.824 -6.887 1 93.81 89 SER A C 1
ATOM 705 O O . SER A 1 89 ? -14.453 -4.188 -6.062 1 93.81 89 SER A O 1
ATOM 707 N N . ASP A 1 90 ? -13.055 -4.289 -7.855 1 91.75 90 ASP A N 1
ATOM 708 C CA . ASP A 1 90 ? -13.078 -2.871 -8.203 1 91.75 90 ASP A CA 1
ATOM 709 C C . ASP A 1 90 ? -12.484 -2.021 -7.082 1 91.75 90 ASP A C 1
ATOM 711 O O . ASP A 1 90 ? -12.656 -0.802 -7.062 1 91.75 90 ASP A O 1
ATOM 715 N N . GLN A 1 91 ? -11.914 -2.701 -6.129 1 90.06 91 GLN A N 1
ATOM 716 C CA . GLN A 1 91 ? -11.188 -2.037 -5.055 1 90.06 91 GLN A CA 1
ATOM 717 C C . GLN A 1 91 ? -9.688 -2.287 -5.172 1 90.06 91 GLN A C 1
ATOM 719 O O . GLN A 1 91 ? -9.266 -3.295 -5.742 1 90.06 91 GLN A O 1
ATOM 724 N N . PRO A 1 92 ? -8.906 -1.33 -4.695 1 93 92 PRO A N 1
ATOM 725 C CA . PRO A 1 92 ? -7.465 -1.598 -4.73 1 93 92 PRO A CA 1
ATOM 726 C C . PRO A 1 92 ? -7.066 -2.797 -3.875 1 93 92 PRO A C 1
ATOM 728 O O . PRO A 1 92 ? -7.742 -3.105 -2.889 1 93 92 PRO A O 1
ATOM 731 N N . VAL A 1 93 ? -6.07 -3.455 -4.297 1 94.88 93 VAL A N 1
ATOM 732 C CA . VAL A 1 93 ? -5.395 -4.43 -3.441 1 94.88 93 VAL A CA 1
ATOM 733 C C . VAL A 1 93 ? -4.258 -3.746 -2.682 1 94.88 93 VAL A C 1
ATOM 735 O O . VAL A 1 93 ? -3.34 -3.195 -3.293 1 94.88 93 VAL A O 1
ATOM 738 N N . ASN A 1 94 ? -4.324 -3.654 -1.436 1 93.06 94 ASN A N 1
ATOM 739 C CA . ASN A 1 94 ? -3.305 -3.172 -0.511 1 93.06 94 ASN A CA 1
ATOM 740 C C . ASN A 1 94 ? -2.932 -4.238 0.517 1 93.06 94 ASN A C 1
ATOM 742 O O . ASN A 1 94 ? -3.369 -4.176 1.667 1 93.06 94 ASN A O 1
ATOM 746 N N . PHE A 1 95 ? -2.07 -5.121 0.061 1 94.62 95 PHE A N 1
ATOM 747 C CA . PHE A 1 95 ? -1.796 -6.262 0.927 1 94.62 95 PHE A CA 1
ATOM 748 C C . PHE A 1 95 ? -0.322 -6.309 1.31 1 94.62 95 PHE A C 1
ATOM 750 O O . PHE A 1 95 ? 0.55 -6.066 0.472 1 94.62 95 PHE A O 1
ATOM 757 N N . MET A 1 96 ? -0.103 -6.656 2.539 1 95.56 96 MET A N 1
ATOM 758 C CA . MET A 1 96 ? 1.225 -6.961 3.064 1 95.56 96 MET A CA 1
ATOM 759 C C . MET A 1 96 ? 1.166 -8.117 4.059 1 95.56 96 MET A C 1
ATOM 761 O O . MET A 1 96 ? 0.248 -8.195 4.875 1 95.56 96 MET A O 1
ATOM 765 N N . CYS A 1 97 ? 2.096 -8.984 3.961 1 97.06 97 CYS A N 1
ATOM 766 C CA . CYS A 1 97 ? 2.24 -10 4.996 1 97.06 97 CYS A CA 1
ATOM 767 C C . CYS A 1 97 ? 2.586 -9.367 6.34 1 97.06 97 CYS A C 1
ATOM 769 O O . CYS A 1 97 ? 3.041 -8.219 6.391 1 97.06 97 CYS A O 1
ATOM 771 N N . SER A 1 98 ? 2.328 -10.211 7.402 1 94.69 98 SER A N 1
ATOM 772 C CA . SER A 1 98 ? 2.814 -9.797 8.719 1 94.69 98 SER A CA 1
ATOM 773 C C . SER A 1 98 ? 4.316 -9.539 8.695 1 94.69 98 SER A C 1
ATOM 775 O O . SER A 1 98 ? 5.027 -10.055 7.824 1 94.69 98 SER A O 1
ATOM 777 N N . ALA A 1 99 ? 4.707 -8.672 9.68 1 93.75 99 ALA A N 1
ATOM 778 C CA . ALA A 1 99 ? 6.133 -8.359 9.75 1 93.75 99 ALA A CA 1
ATOM 779 C C . ALA A 1 99 ? 6.973 -9.633 9.742 1 93.75 99 ALA A C 1
ATOM 781 O O . ALA A 1 99 ? 6.668 -10.586 10.461 1 93.75 99 ALA A O 1
ATOM 782 N N . ASP A 1 100 ? 7.945 -9.672 8.906 1 96.56 100 ASP A N 1
ATOM 783 C CA . ASP A 1 100 ? 8.93 -10.742 8.797 1 96.56 100 ASP A CA 1
ATOM 784 C C . ASP A 1 100 ? 8.305 -12.008 8.211 1 96.56 100 ASP A C 1
ATOM 786 O O . ASP A 1 100 ? 8.664 -13.117 8.602 1 96.56 100 ASP A O 1
ATOM 790 N N . TRP A 1 101 ? 7.32 -11.883 7.531 1 97.69 101 TRP A N 1
ATOM 791 C CA . TRP A 1 101 ? 6.742 -12.938 6.711 1 97.69 101 TRP A CA 1
ATOM 792 C C . TRP A 1 101 ? 6.863 -12.602 5.227 1 97.69 101 TRP A C 1
ATOM 794 O O . TRP A 1 101 ? 7.055 -11.438 4.859 1 97.69 101 TRP A O 1
ATOM 804 N N . ALA A 1 102 ? 6.797 -13.594 4.32 1 98.56 102 ALA A N 1
ATOM 805 C CA . ALA A 1 102 ? 6.93 -13.383 2.881 1 98.56 102 ALA A CA 1
ATOM 806 C C . ALA A 1 102 ? 5.812 -14.086 2.117 1 98.56 102 ALA A C 1
ATOM 808 O O . ALA A 1 102 ? 5.328 -15.141 2.539 1 98.56 102 ALA A O 1
ATOM 809 N N . ILE A 1 103 ? 5.465 -13.492 0.997 1 98.69 103 ILE A N 1
ATOM 810 C CA . ILE A 1 103 ? 4.41 -14.062 0.168 1 98.69 103 ILE A CA 1
ATOM 811 C C . ILE A 1 103 ? 4.914 -15.336 -0.512 1 98.69 103 ILE A C 1
ATOM 813 O O . ILE A 1 103 ? 5.934 -15.312 -1.205 1 98.69 103 ILE A O 1
ATOM 817 N N . THR A 1 104 ? 4.102 -16.469 -0.359 1 98.75 104 THR A N 1
ATOM 818 C CA . THR A 1 104 ? 4.523 -17.75 -0.908 1 98.75 104 THR A CA 1
ATOM 819 C C . THR A 1 104 ? 3.402 -18.375 -1.731 1 98.75 104 THR A C 1
ATOM 821 O O . THR A 1 104 ? 3.541 -19.5 -2.227 1 98.75 104 THR A O 1
ATOM 824 N N . GLY A 1 105 ? 2.307 -17.719 -1.877 1 98.5 105 GLY A N 1
ATOM 825 C CA . GLY A 1 105 ? 1.202 -18.234 -2.666 1 98.5 105 GLY A CA 1
ATOM 826 C C . GLY A 1 105 ? 0.157 -17.188 -2.998 1 98.5 105 GLY A C 1
ATOM 827 O O . GLY A 1 105 ? 0.065 -16.156 -2.322 1 98.5 105 GLY A O 1
ATOM 828 N N . VAL A 1 106 ? -0.561 -17.438 -4.043 1 98.75 106 VAL A N 1
ATOM 829 C CA . VAL A 1 106 ? -1.624 -16.562 -4.516 1 98.75 106 VAL A CA 1
ATOM 830 C C . VAL A 1 106 ? -2.848 -17.391 -4.898 1 98.75 106 VAL A C 1
ATOM 832 O O . VAL A 1 106 ? -2.725 -18.406 -5.578 1 98.75 106 VAL A O 1
ATOM 835 N N . ASP A 1 107 ? -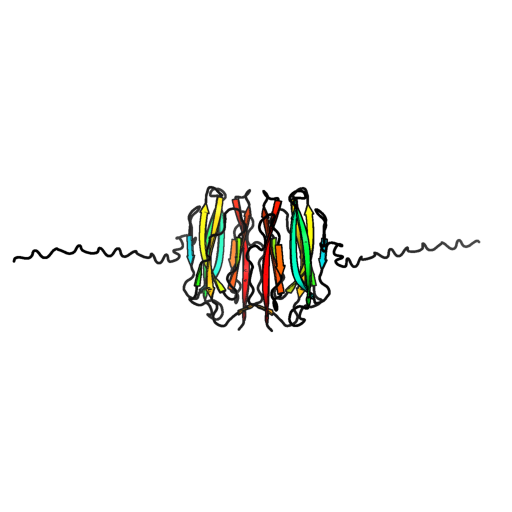3.959 -17 -4.391 1 98.06 107 ASP A N 1
ATOM 836 C CA . ASP A 1 107 ? -5.281 -17.5 -4.758 1 98.06 107 ASP A CA 1
ATOM 837 C C . ASP A 1 107 ? -6.121 -16.406 -5.402 1 98.06 107 ASP A C 1
ATOM 839 O O . ASP A 1 107 ? -6.234 -15.297 -4.863 1 98.06 107 ASP A O 1
ATOM 843 N N . SER A 1 108 ? -6.668 -16.703 -6.629 1 98.06 108 SER A N 1
ATOM 844 C CA . SER A 1 108 ? -7.41 -15.633 -7.301 1 98.06 108 SER A CA 1
ATOM 845 C C . SER A 1 108 ? -8.586 -16.203 -8.094 1 98.06 108 SER A C 1
ATOM 847 O O . SER A 1 108 ? -8.531 -17.328 -8.57 1 98.06 108 SER A O 1
ATOM 849 N N . TYR A 1 109 ? -9.555 -15.383 -8.164 1 96.12 109 TYR A N 1
ATOM 850 C CA . TYR A 1 109 ? -10.719 -15.719 -8.984 1 96.12 109 TYR A CA 1
ATOM 851 C C . TYR A 1 109 ? -11.25 -14.492 -9.711 1 96.12 109 TYR A C 1
ATOM 853 O O . TYR A 1 109 ? -11.141 -13.367 -9.203 1 96.12 109 TYR A O 1
ATOM 861 N N . HIS A 1 110 ? -11.734 -14.734 -10.898 1 97.88 110 HIS A N 1
ATOM 862 C CA . HIS A 1 110 ? -12.281 -13.688 -11.75 1 97.88 110 HIS A CA 1
ATOM 863 C C . HIS A 1 110 ? -13.805 -13.75 -11.781 1 97.88 110 HIS A C 1
ATOM 865 O O . HIS A 1 110 ? -14.391 -14.836 -11.859 1 97.88 110 HIS A O 1
ATOM 871 N N . THR A 1 111 ? -14.438 -12.586 -11.672 1 96.88 111 THR A N 1
ATOM 872 C CA . THR A 1 111 ? -15.875 -12.539 -11.883 1 96.88 111 THR A CA 1
ATOM 873 C C . THR A 1 111 ? -16.219 -11.742 -13.141 1 96.88 111 THR A C 1
ATOM 875 O O . THR A 1 111 ? -15.727 -10.625 -13.328 1 96.88 111 THR A O 1
ATOM 878 N N . ASN A 1 112 ? -17.125 -12.305 -13.914 1 96 112 ASN A N 1
ATOM 879 C CA . ASN A 1 112 ? -17.516 -11.648 -15.156 1 96 112 ASN A CA 1
ATOM 880 C C . ASN A 1 112 ? -18.484 -10.5 -14.906 1 96 112 ASN A C 1
ATOM 882 O O . ASN A 1 112 ? -18.703 -9.664 -15.789 1 96 112 ASN A O 1
ATOM 886 N N . ILE A 1 113 ? -19.078 -10.461 -13.789 1 95.31 113 ILE A N 1
ATOM 887 C CA . ILE A 1 113 ? -19.969 -9.367 -13.422 1 95.31 113 ILE A CA 1
ATOM 888 C C . ILE A 1 113 ? -19.156 -8.086 -13.227 1 95.31 113 ILE A C 1
ATOM 890 O O . ILE A 1 113 ? -19.516 -7.039 -13.773 1 95.31 113 ILE A O 1
ATOM 894 N N . ASN A 1 114 ? -18.062 -8.188 -12.547 1 95.69 114 ASN A N 1
ATOM 895 C CA . ASN A 1 114 ? -17.219 -7.031 -12.242 1 95.69 114 ASN A CA 1
ATOM 896 C C . ASN A 1 114 ? -16.078 -6.898 -13.242 1 95.69 114 ASN A C 1
ATOM 898 O O . ASN A 1 114 ? -15.398 -5.867 -13.281 1 95.69 114 ASN A O 1
ATOM 902 N N . GLU A 1 115 ? -15.883 -7.992 -14.016 1 98.06 115 GLU A N 1
ATOM 903 C CA . GLU A 1 115 ? -14.742 -8.062 -14.922 1 98.06 115 GLU A CA 1
ATOM 904 C C . GLU A 1 115 ? -13.438 -7.734 -14.188 1 98.06 115 GLU A C 1
ATOM 906 O O . GLU A 1 115 ? -12.656 -6.898 -14.648 1 98.06 115 GLU A O 1
ATOM 911 N N . ASP A 1 116 ? -13.242 -8.344 -13.055 1 98.12 116 ASP A N 1
ATOM 912 C CA . ASP A 1 116 ? -12.102 -8.117 -12.18 1 98.12 116 ASP A CA 1
ATOM 913 C C . ASP A 1 116 ? -11.719 -9.391 -11.43 1 98.12 116 ASP A C 1
ATOM 915 O O . ASP A 1 116 ? -12.523 -10.32 -11.328 1 98.12 116 ASP A O 1
ATOM 919 N N . ARG A 1 117 ? -10.484 -9.461 -10.984 1 98 117 ARG A N 1
ATOM 920 C CA . ARG A 1 117 ? -10.016 -10.578 -10.164 1 98 117 ARG A CA 1
ATOM 921 C C . ARG A 1 117 ? -9.867 -10.164 -8.703 1 98 117 ARG A C 1
ATOM 923 O O . ARG A 1 117 ? -9.477 -9.031 -8.414 1 98 117 ARG A O 1
ATOM 930 N N . ARG A 1 118 ? -10.086 -11.07 -7.836 1 97.88 118 ARG A N 1
ATOM 931 C CA . ARG A 1 118 ? -9.859 -10.953 -6.398 1 97.88 118 ARG A CA 1
ATOM 932 C C . ARG A 1 118 ? -8.734 -11.883 -5.945 1 97.88 118 ARG A C 1
ATOM 934 O O . ARG A 1 118 ? -8.5 -12.922 -6.559 1 97.88 118 ARG A O 1
ATOM 941 N N . PHE A 1 119 ? -8.102 -11.5 -4.922 1 98.38 119 PHE A N 1
ATOM 942 C CA . PHE A 1 119 ? -6.887 -12.227 -4.562 1 98.38 119 PHE A CA 1
ATOM 943 C C . PHE A 1 119 ? -6.891 -12.586 -3.08 1 98.38 119 PHE A C 1
ATOM 945 O O . PHE A 1 119 ? -7.48 -11.875 -2.264 1 98.38 119 PHE A O 1
ATOM 952 N N . LYS A 1 120 ? -6.328 -13.68 -2.766 1 98.12 120 LYS A N 1
ATOM 953 C CA . LYS A 1 120 ? -5.867 -14.117 -1.449 1 98.12 120 LYS A CA 1
ATOM 954 C C . LYS A 1 120 ? -4.387 -14.484 -1.482 1 98.12 120 LYS A C 1
ATOM 956 O O . LYS A 1 120 ? -3.902 -15.039 -2.473 1 98.12 120 LYS A O 1
ATOM 961 N N . PHE A 1 121 ? -3.719 -14.211 -0.382 1 98.56 121 PHE A N 1
ATOM 962 C CA . PHE A 1 121 ? -2.277 -14.438 -0.392 1 98.56 121 PHE A CA 1
ATOM 963 C C . PHE A 1 121 ? -1.864 -15.352 0.752 1 98.56 121 PHE A C 1
ATOM 965 O O . PHE A 1 121 ? -2.414 -15.273 1.853 1 98.56 121 PHE A O 1
ATOM 972 N N . LYS A 1 122 ? -0.917 -16.172 0.426 1 98.62 122 LYS A N 1
ATOM 973 C CA . LYS A 1 122 ? -0.279 -17 1.447 1 98.62 122 LYS A CA 1
ATOM 974 C C . LYS A 1 122 ? 1.062 -16.406 1.873 1 98.62 122 LYS A C 1
ATOM 976 O O . LYS A 1 122 ? 1.875 -16.031 1.028 1 98.62 122 LYS A O 1
ATOM 981 N N . CYS A 1 123 ? 1.274 -16.328 3.176 1 98.56 123 CYS A N 1
ATOM 982 C CA . CYS A 1 123 ? 2.533 -15.844 3.727 1 98.56 123 CYS A CA 1
ATOM 983 C C . CYS A 1 123 ? 3.176 -16.891 4.637 1 98.56 123 CYS A C 1
ATOM 985 O O . CYS A 1 123 ? 2.48 -17.578 5.387 1 98.56 123 CYS A O 1
ATOM 987 N N . CYS A 1 124 ? 4.461 -16.984 4.535 1 98.5 124 CYS A N 1
ATOM 988 C CA . CYS A 1 124 ? 5.211 -17.844 5.441 1 98.5 124 CYS A CA 1
ATOM 989 C C . CYS A 1 124 ? 6.227 -17.047 6.246 1 98.5 124 CYS A C 1
ATOM 991 O O . CYS A 1 124 ? 6.797 -16.078 5.742 1 98.5 124 CYS A O 1
ATOM 993 N N . LYS A 1 125 ? 6.469 -17.531 7.418 1 98 125 LYS A N 1
ATOM 994 C CA . LYS A 1 125 ? 7.316 -16.828 8.383 1 98 125 LYS A CA 1
ATOM 995 C C . LYS A 1 125 ? 8.797 -16.984 8.031 1 98 125 LYS A C 1
ATOM 997 O O . LYS A 1 125 ? 9.219 -18.062 7.598 1 98 125 LYS A O 1
ATOM 1002 N N . LEU A 1 126 ? 9.555 -15.906 8.219 1 97.38 126 LEU A N 1
ATOM 1003 C CA . LEU A 1 126 ? 11.008 -15.969 8.133 1 97.38 126 LEU A CA 1
ATOM 1004 C C . LEU A 1 126 ? 11.609 -16.453 9.445 1 97.38 126 LEU A C 1
ATOM 1006 O O . LEU A 1 126 ? 11.219 -15.992 10.523 1 97.38 126 LEU A O 1
ATOM 1010 N N . GLU A 1 127 ? 12.578 -17.359 9.344 1 95.81 127 GLU A N 1
ATOM 1011 C CA . GLU A 1 127 ? 13.258 -17.859 10.531 1 95.81 127 GLU A CA 1
ATOM 1012 C C . GLU A 1 127 ? 14.484 -17 10.859 1 95.81 127 GLU A C 1
ATOM 1014 O O . GLU A 1 127 ? 15.422 -16.938 10.07 1 95.81 127 GLU A O 1
ATOM 1019 N N . SER A 1 128 ? 14.531 -16.344 12.055 1 93.12 128 SER A N 1
ATOM 1020 C CA . SER A 1 128 ? 15.68 -15.688 12.672 1 93.12 128 SER A CA 1
ATOM 1021 C C . SER A 1 128 ? 16.078 -14.438 11.906 1 93.12 128 SER A C 1
ATOM 1023 O O . SER A 1 128 ? 17.109 -13.828 12.195 1 93.12 128 SER A O 1
ATOM 1025 N N . TYR A 1 129 ? 15.469 -14.133 10.797 1 94.25 129 TYR A N 1
ATOM 1026 C CA . TYR A 1 129 ? 15.766 -12.938 10.016 1 94.25 129 TYR A CA 1
ATOM 1027 C C . TYR A 1 129 ? 14.594 -11.953 10.055 1 94.25 129 TYR A C 1
ATOM 1029 O O . TYR A 1 129 ? 13.445 -12.359 10.211 1 94.25 129 TYR A O 1
ATOM 1037 N N . LYS A 1 130 ? 14.953 -10.742 9.93 1 94 130 LYS A N 1
ATOM 1038 C CA . LYS A 1 130 ? 13.984 -9.648 9.844 1 94 130 LYS A CA 1
ATOM 1039 C C . LYS A 1 130 ? 14.031 -8.984 8.469 1 94 130 LYS A C 1
ATOM 1041 O O . LYS A 1 130 ? 15.07 -8.984 7.805 1 94 130 LYS A O 1
ATOM 1046 N N . THR A 1 131 ? 12.891 -8.516 8.047 1 95.38 131 THR A N 1
ATOM 1047 C CA . THR A 1 131 ? 12.867 -7.742 6.809 1 95.38 131 THR A CA 1
ATOM 1048 C C . THR A 1 131 ? 13.375 -6.324 7.047 1 95.38 131 THR A C 1
ATOM 1050 O O . THR A 1 131 ? 13.109 -5.727 8.094 1 95.38 131 THR A O 1
ATOM 1053 N N . THR A 1 132 ? 14.117 -5.828 6.141 1 94.38 132 THR A N 1
ATOM 1054 C CA . THR A 1 132 ? 14.656 -4.473 6.211 1 94.38 132 THR A CA 1
ATOM 1055 C C . THR A 1 132 ? 14.758 -3.857 4.82 1 94.38 132 THR A C 1
ATOM 1057 O O . THR A 1 132 ? 14.68 -4.566 3.814 1 94.38 132 THR A O 1
ATOM 1060 N N . GLY A 1 133 ? 14.875 -2.553 4.789 1 92.62 133 GLY A N 1
ATOM 1061 C CA . GLY A 1 133 ? 15.117 -1.877 3.525 1 92.62 133 GLY A CA 1
ATOM 1062 C C . GLY A 1 133 ? 14.07 -2.184 2.469 1 92.62 133 GLY A C 1
ATOM 1063 O O . GLY A 1 133 ? 14.406 -2.537 1.338 1 92.62 133 GLY A O 1
ATOM 1064 N N . CYS A 1 134 ? 12.859 -2.174 2.85 1 95.12 134 CYS A N 1
ATOM 1065 C CA . CYS A 1 134 ? 11.773 -2.5 1.925 1 95.12 134 CYS A CA 1
ATOM 1066 C C . CYS A 1 134 ? 11.602 -1.405 0.878 1 95.12 134 CYS A C 1
ATOM 1068 O O . CYS A 1 134 ? 11.766 -0.222 1.179 1 95.12 134 CYS A O 1
ATOM 1070 N N . GLU A 1 135 ? 11.297 -1.874 -0.378 1 93.62 135 GLU A N 1
ATOM 1071 C CA . GLU A 1 135 ? 11.094 -0.974 -1.511 1 93.62 135 GLU A CA 1
ATOM 1072 C C . GLU A 1 135 ? 9.883 -1.391 -2.338 1 93.62 135 GLU A C 1
ATOM 1074 O O . GLU A 1 135 ? 9.68 -2.578 -2.596 1 93.62 135 GLU A O 1
ATOM 1079 N N . MET A 1 136 ? 9.109 -0.378 -2.719 1 94.38 136 MET A N 1
ATOM 1080 C CA . MET A 1 136 ? 7.949 -0.62 -3.57 1 94.38 136 MET A CA 1
ATOM 1081 C C . MET A 1 136 ? 8.25 -0.256 -5.02 1 94.38 136 MET A C 1
ATOM 1083 O O . MET A 1 136 ? 8.875 0.774 -5.289 1 94.38 136 MET A O 1
ATOM 1087 N N . THR A 1 137 ? 7.82 -1.039 -5.938 1 96.31 137 THR A N 1
ATOM 1088 C CA . THR A 1 137 ? 8.008 -0.738 -7.352 1 96.31 137 THR A CA 1
ATOM 1089 C C . THR A 1 137 ? 7.027 0.338 -7.809 1 96.31 137 THR A C 1
ATOM 1091 O O . THR A 1 137 ? 6.035 0.608 -7.133 1 96.31 137 THR A O 1
ATOM 1094 N N . SER A 1 138 ? 7.422 0.937 -8.992 1 93.06 138 SER A N 1
ATOM 1095 C CA . SER A 1 138 ? 6.348 1.562 -9.758 1 93.06 138 SER A CA 1
ATOM 1096 C C . SER A 1 138 ? 5.402 0.515 -10.336 1 93.06 138 SER A C 1
ATOM 1098 O O . SER A 1 138 ? 5.566 -0.682 -10.094 1 93.06 138 SER A O 1
ATOM 1100 N N . PHE A 1 139 ? 4.328 1 -11.031 1 96.06 139 PHE A N 1
ATOM 1101 C CA . PHE A 1 139 ? 3.469 0.028 -11.703 1 96.06 139 PHE A CA 1
ATOM 1102 C C . PHE A 1 139 ? 4.273 -0.838 -12.656 1 96.06 139 PHE A C 1
ATOM 1104 O O . PHE A 1 139 ? 5.047 -0.322 -13.469 1 96.06 139 PHE A O 1
ATOM 1111 N N . LEU A 1 140 ? 4.039 -2.092 -12.547 1 98.5 140 LEU A N 1
ATOM 1112 C CA . LEU A 1 140 ? 4.828 -3.066 -13.289 1 98.5 140 LEU A CA 1
ATOM 1113 C C . LEU A 1 140 ? 4.215 -3.336 -14.664 1 98.5 140 LEU A C 1
ATOM 1115 O O . LEU A 1 140 ? 4.852 -3.945 -15.523 1 98.5 140 LEU A O 1
ATOM 1119 N N . ASN A 1 141 ? 2.998 -2.957 -14.867 1 98.56 141 ASN A N 1
ATOM 1120 C CA . ASN A 1 141 ? 2.312 -3.049 -16.156 1 98.56 141 ASN A CA 1
ATOM 1121 C C . ASN A 1 141 ? 1.445 -1.821 -16.406 1 98.56 141 ASN A C 1
ATOM 1123 O O . ASN A 1 141 ? 0.86 -1.261 -15.484 1 98.56 141 ASN A O 1
ATOM 1127 N N . ALA A 1 142 ? 1.357 -1.498 -17.688 1 97.31 142 ALA A N 1
ATOM 1128 C CA . ALA A 1 142 ? 0.26 -0.635 -18.109 1 97.31 142 ALA A CA 1
ATOM 1129 C C . ALA A 1 142 ? -1.06 -1.399 -18.141 1 97.31 142 ALA A C 1
ATOM 1131 O O . ALA A 1 142 ? -1.07 -2.631 -18.219 1 97.31 142 ALA A O 1
ATOM 1132 N N . LEU A 1 143 ? -2.125 -0.618 -18 1 97.5 143 LEU A N 1
ATOM 1133 C CA . LEU A 1 143 ? -3.412 -1.264 -18.234 1 97.5 143 LEU A CA 1
ATOM 1134 C C . LEU A 1 143 ? -3.441 -1.94 -19.594 1 97.5 143 LEU A C 1
ATOM 1136 O O . LEU A 1 143 ? -3.002 -1.358 -20.594 1 97.5 143 LEU A O 1
ATOM 1140 N N . ASP A 1 144 ? -3.873 -3.201 -19.641 1 98.38 144 ASP A N 1
ATOM 1141 C CA . ASP A 1 144 ? -3.93 -4.07 -20.812 1 98.38 144 ASP A CA 1
ATOM 1142 C C . ASP A 1 144 ? -2.531 -4.523 -21.219 1 98.38 144 ASP A C 1
ATOM 1144 O O . ASP A 1 144 ? -2.369 -5.199 -22.234 1 98.38 144 ASP A O 1
ATOM 1148 N N . GLY A 1 145 ? -1.573 -4.152 -20.484 1 98.38 145 GLY A N 1
ATOM 1149 C CA . GLY A 1 145 ? -0.198 -4.496 -20.812 1 98.38 145 GLY A CA 1
ATOM 1150 C C . GLY A 1 145 ? 0.322 -5.688 -20.031 1 98.38 145 GLY A C 1
ATOM 1151 O O . GLY A 1 145 ? -0.281 -6.098 -19.031 1 98.38 145 GLY A O 1
ATOM 1152 N N . GLU A 1 146 ? 1.444 -6.172 -20.453 1 98.62 146 GLU A N 1
ATOM 1153 C CA . GLU A 1 146 ? 2.096 -7.328 -19.844 1 98.62 146 GLU A CA 1
ATOM 1154 C C . GLU A 1 146 ? 2.844 -6.934 -18.578 1 98.62 146 GLU A C 1
ATOM 1156 O O . GLU A 1 146 ? 3.398 -5.836 -18.5 1 98.62 146 GLU A O 1
ATOM 1161 N N . MET A 1 147 ? 2.748 -7.781 -17.594 1 98.81 147 MET A N 1
ATOM 1162 C CA . MET A 1 147 ? 3.592 -7.68 -16.406 1 98.81 147 MET A CA 1
ATOM 1163 C C . MET A 1 147 ? 4.664 -8.766 -16.406 1 98.81 147 MET A C 1
ATOM 1165 O O . MET A 1 147 ? 4.367 -9.938 -16.625 1 98.81 147 MET A O 1
ATOM 1169 N N . ASP A 1 148 ? 5.859 -8.375 -16.312 1 98.81 148 ASP A N 1
ATOM 1170 C CA . ASP A 1 148 ? 7.008 -9.266 -16.188 1 98.81 148 ASP A CA 1
ATOM 1171 C C . ASP A 1 148 ? 7.938 -8.812 -15.07 1 98.81 148 ASP A C 1
ATOM 1173 O O . ASP A 1 148 ? 8.734 -7.891 -15.25 1 98.81 148 ASP A O 1
ATOM 1177 N N . TYR A 1 149 ? 7.809 -9.516 -13.969 1 98.88 149 TYR A N 1
ATOM 1178 C CA . TYR A 1 149 ? 8.531 -9.055 -12.789 1 98.88 149 TYR A CA 1
ATOM 1179 C C . TYR A 1 149 ? 9.289 -10.195 -12.133 1 98.88 149 TYR A C 1
ATOM 1181 O O . TYR A 1 149 ? 8.758 -11.305 -11.984 1 98.88 149 TYR A O 1
ATOM 1189 N N . SER A 1 150 ? 10.523 -9.93 -11.766 1 98.81 150 SER A N 1
ATOM 1190 C CA . SER A 1 150 ? 11.336 -10.844 -10.961 1 98.81 150 SER A CA 1
ATOM 1191 C C . SER A 1 150 ? 11.789 -10.18 -9.664 1 98.81 150 SER A C 1
ATOM 1193 O O . SER A 1 150 ? 12.312 -9.062 -9.68 1 98.81 150 SER A O 1
ATOM 1195 N N . VAL A 1 151 ? 11.539 -10.891 -8.578 1 98.5 151 VAL A N 1
ATOM 1196 C CA . VAL A 1 151 ? 12.031 -10.406 -7.293 1 98.5 151 VAL A CA 1
ATOM 1197 C C . VAL A 1 151 ? 13.555 -10.352 -7.309 1 98.5 151 VAL A C 1
ATOM 1199 O O . VAL A 1 151 ? 14.219 -11.344 -7.629 1 98.5 151 VAL A O 1
ATOM 1202 N N . PRO A 1 152 ? 14.148 -9.156 -6.945 1 97.94 152 PRO A N 1
ATOM 1203 C CA . PRO A 1 152 ? 15.609 -9.062 -6.988 1 97.94 152 PRO A CA 1
ATOM 1204 C C . PRO A 1 152 ? 16.297 -10.078 -6.074 1 97.94 152 PRO A C 1
ATOM 1206 O O . PRO A 1 152 ? 15.734 -10.469 -5.047 1 97.94 152 PRO A O 1
ATOM 1209 N N . GLU A 1 153 ? 17.531 -10.445 -6.516 1 95.94 153 GLU A N 1
ATOM 1210 C CA . GLU A 1 153 ? 18.312 -11.375 -5.711 1 95.94 153 GLU A CA 1
ATOM 1211 C C . GLU A 1 153 ? 18.484 -10.867 -4.285 1 95.94 153 GLU A C 1
ATOM 1213 O O . GLU A 1 153 ? 18.719 -9.672 -4.07 1 95.94 153 GLU A O 1
ATOM 1218 N N . GLY A 1 154 ? 18.375 -11.789 -3.363 1 96.12 154 GLY A N 1
ATOM 1219 C CA . GLY A 1 154 ? 18.594 -11.453 -1.966 1 96.12 154 GLY A CA 1
ATOM 1220 C C . GLY A 1 154 ? 17.391 -10.812 -1.301 1 96.12 154 GLY A C 1
ATOM 1221 O O . GLY A 1 154 ? 17.438 -10.477 -0.116 1 96.12 154 GLY A O 1
ATOM 1222 N N . ARG A 1 155 ? 16.344 -10.625 -2.029 1 97.38 155 ARG A N 1
ATOM 1223 C CA . ARG A 1 155 ? 15.141 -10 -1.469 1 97.38 155 ARG A CA 1
ATOM 1224 C C . ARG A 1 155 ? 13.961 -10.961 -1.491 1 97.38 155 ARG A C 1
ATOM 1226 O O . ARG A 1 155 ? 14 -11.992 -2.164 1 97.38 155 ARG A O 1
ATOM 1233 N N . VAL A 1 156 ? 12.945 -10.641 -0.68 1 98.5 156 VAL A N 1
ATOM 1234 C CA . VAL A 1 156 ? 11.719 -11.43 -0.674 1 98.5 156 VAL A CA 1
ATOM 1235 C C . VAL A 1 156 ? 10.523 -10.523 -0.941 1 98.5 156 VAL A C 1
ATOM 1237 O O . VAL A 1 156 ? 10.539 -9.344 -0.591 1 98.5 156 VAL A O 1
ATOM 1240 N N . LEU A 1 157 ? 9.523 -11.094 -1.592 1 98.69 157 LEU A N 1
ATOM 1241 C CA . LEU A 1 157 ? 8.258 -10.398 -1.831 1 98.69 157 LEU A CA 1
ATOM 1242 C C . LEU A 1 157 ? 7.41 -10.375 -0.567 1 98.69 157 LEU A C 1
ATOM 1244 O O . LEU A 1 157 ? 7.074 -11.422 -0.015 1 98.69 157 LEU A O 1
ATOM 1248 N N . VAL A 1 158 ? 7.016 -9.125 -0.099 1 98.38 158 VAL A N 1
ATOM 1249 C CA . VAL A 1 158 ? 6.316 -9.055 1.182 1 98.38 158 VAL A CA 1
ATOM 1250 C C . VAL A 1 158 ? 4.969 -8.359 1.001 1 98.38 158 VAL A C 1
ATOM 1252 O O . VAL A 1 158 ? 4.117 -8.406 1.891 1 98.38 158 VAL A O 1
ATOM 1255 N N . GLY A 1 159 ? 4.75 -7.715 -0.067 1 97.75 159 GLY A N 1
ATOM 1256 C CA . GLY A 1 159 ? 3.506 -7 -0.309 1 97.75 159 GLY A CA 1
ATOM 1257 C C . GLY A 1 159 ? 3.086 -7.008 -1.767 1 97.75 159 GLY A C 1
ATOM 1258 O O . GLY A 1 159 ? 3.932 -7.082 -2.662 1 97.75 159 GLY A O 1
ATOM 1259 N N . TRP A 1 160 ? 1.789 -6.918 -2.016 1 98.31 160 TRP A N 1
ATOM 1260 C CA . TRP A 1 160 ? 1.152 -6.906 -3.328 1 98.31 160 TRP A CA 1
ATOM 1261 C C . TRP A 1 160 ? 0.072 -5.832 -3.398 1 98.31 160 TRP A C 1
ATOM 1263 O O . TRP A 1 160 ? -0.89 -5.859 -2.627 1 98.31 160 TRP A O 1
ATOM 1273 N N . PHE A 1 161 ? 0.271 -4.945 -4.367 1 96.81 161 PHE A N 1
ATOM 1274 C CA . PHE A 1 161 ? -0.661 -3.838 -4.539 1 96.81 161 PHE A CA 1
ATOM 1275 C C . PHE A 1 161 ? -1.182 -3.787 -5.969 1 96.81 161 PHE A C 1
ATOM 1277 O O . PHE A 1 161 ? -0.447 -4.082 -6.914 1 96.81 161 PHE A O 1
ATOM 1284 N N . SER A 1 162 ? -2.426 -3.412 -6.141 1 97.31 162 SER A N 1
ATOM 1285 C CA . SER A 1 162 ? -2.949 -3.24 -7.492 1 97.31 162 SER A CA 1
ATOM 1286 C C . SER A 1 162 ? -4.133 -2.277 -7.508 1 97.31 162 SER A C 1
ATOM 1288 O O . SER A 1 162 ? -4.742 -2.018 -6.469 1 97.31 162 SER A O 1
ATOM 1290 N N . GLU A 1 163 ? -4.375 -1.722 -8.633 1 94.88 163 GLU A N 1
ATOM 1291 C CA . GLU A 1 163 ? -5.531 -0.881 -8.93 1 94.88 163 GLU A CA 1
ATOM 1292 C C . GLU A 1 163 ? -6.301 -1.399 -10.141 1 94.88 163 GLU A C 1
ATOM 1294 O O . GLU A 1 163 ? -5.699 -1.853 -11.117 1 94.88 163 GLU A O 1
ATOM 1299 N N . HIS A 1 164 ? -7.594 -1.356 -9.969 1 96.25 164 HIS A N 1
ATOM 1300 C CA . HIS A 1 164 ? -8.461 -1.751 -11.078 1 96.25 164 HIS A CA 1
ATOM 1301 C C . HIS A 1 164 ? -8.992 -0.532 -11.82 1 96.25 164 HIS A C 1
ATOM 1303 O O . HIS A 1 164 ? -9.344 0.475 -11.203 1 96.25 164 HIS A O 1
ATOM 1309 N N . ASP A 1 165 ? -9.031 -0.696 -13.094 1 94.19 165 ASP A N 1
ATOM 1310 C CA . ASP A 1 165 ? -9.602 0.351 -13.938 1 94.19 165 ASP A CA 1
ATOM 1311 C C . ASP A 1 165 ? -10.867 -0.135 -14.633 1 94.19 165 ASP A C 1
ATOM 1313 O O . ASP A 1 165 ? -10.828 -1.068 -15.438 1 94.19 165 ASP A O 1
ATOM 1317 N N . ASP A 1 166 ? -11.984 0.54 -14.422 1 92.38 166 ASP A N 1
ATOM 1318 C CA . ASP A 1 166 ? -13.281 0.112 -14.93 1 92.38 166 ASP A CA 1
ATOM 1319 C C . ASP A 1 166 ? -13.383 0.317 -16.438 1 92.38 166 ASP A C 1
ATOM 1321 O O . ASP A 1 166 ? -14.227 -0.292 -17.094 1 92.38 166 ASP A O 1
ATOM 1325 N N . LYS A 1 167 ? -12.617 1.197 -16.953 1 93.81 167 LYS A N 1
ATOM 1326 C CA . LYS A 1 167 ? -12.664 1.445 -18.391 1 93.81 167 LYS A CA 1
ATOM 1327 C C . LYS A 1 167 ? -12 0.312 -19.172 1 93.81 167 LYS A C 1
ATOM 1329 O O . LYS A 1 167 ? -12.578 -0.219 -20.125 1 93.81 167 LYS A O 1
ATOM 1334 N N . THR A 1 168 ? -10.828 -0.1 -18.734 1 97.06 168 THR A N 1
ATOM 1335 C CA . THR A 1 168 ? -10.086 -1.144 -19.422 1 97.06 168 THR A CA 1
ATOM 1336 C C . THR A 1 168 ? -10.414 -2.518 -18.844 1 97.06 168 THR A C 1
ATOM 1338 O O . THR A 1 168 ? -10.031 -3.543 -19.406 1 97.06 168 THR A O 1
ATOM 1341 N N . GLU A 1 169 ? -11.094 -2.518 -17.688 1 97.81 169 GLU A N 1
ATOM 1342 C CA . GLU A 1 169 ? -11.43 -3.744 -16.984 1 97.81 169 GLU A CA 1
ATOM 1343 C C . GLU A 1 169 ? -10.18 -4.582 -16.703 1 97.81 169 GLU A C 1
ATOM 1345 O O . GLU A 1 169 ? -10.18 -5.793 -16.938 1 97.81 169 GLU A O 1
ATOM 1350 N N . ASP A 1 170 ? -9.117 -3.93 -16.344 1 98.38 170 ASP A N 1
ATOM 1351 C CA . ASP A 1 170 ? -7.832 -4.543 -16.016 1 98.38 170 ASP A CA 1
ATOM 1352 C C . ASP A 1 170 ? -7.246 -3.947 -14.742 1 98.38 170 ASP A C 1
ATOM 1354 O O . ASP A 1 170 ? -7.75 -2.947 -14.227 1 98.38 170 ASP A O 1
ATOM 1358 N N . ARG A 1 171 ? -6.277 -4.676 -14.219 1 98 171 ARG A N 1
ATOM 1359 C CA . ARG A 1 171 ? -5.547 -4.188 -13.055 1 98 171 ARG A CA 1
ATOM 1360 C C . ARG A 1 171 ? -4.09 -3.904 -13.406 1 98 171 ARG A C 1
ATOM 1362 O O . ARG A 1 171 ? -3.508 -4.578 -14.258 1 98 171 ARG A O 1
ATOM 1369 N N . ARG A 1 172 ? -3.533 -2.93 -12.773 1 97.69 172 ARG A N 1
ATOM 1370 C CA . ARG A 1 172 ? -2.086 -2.746 -12.742 1 97.69 172 ARG A CA 1
ATOM 1371 C C . ARG A 1 172 ? -1.529 -2.986 -11.344 1 97.69 172 ARG A C 1
ATOM 1373 O O . ARG A 1 172 ? -2.215 -2.746 -10.344 1 97.69 172 ARG A O 1
ATOM 1380 N N . HIS A 1 173 ? -0.291 -3.475 -11.297 1 98.31 173 HIS A N 1
ATOM 1381 C CA . HIS A 1 173 ? 0.198 -4.066 -10.055 1 98.31 173 HIS A CA 1
ATOM 1382 C C . HIS A 1 173 ? 1.512 -3.426 -9.625 1 98.31 173 HIS A C 1
ATOM 1384 O O . HIS A 1 173 ? 2.301 -2.986 -10.461 1 98.31 173 HIS A O 1
ATOM 1390 N N . LYS A 1 174 ? 1.761 -3.33 -8.305 1 97.31 174 LYS A N 1
ATOM 1391 C CA . LYS A 1 174 ? 3.014 -2.986 -7.641 1 97.31 174 LYS A CA 1
ATOM 1392 C C . LYS A 1 174 ? 3.42 -4.066 -6.641 1 97.31 174 LYS A C 1
ATOM 1394 O O . LYS A 1 174 ? 2.562 -4.707 -6.031 1 97.31 174 LYS A O 1
ATOM 1399 N N . MET A 1 175 ? 4.711 -4.203 -6.512 1 98.56 175 MET A N 1
ATOM 1400 C CA . MET A 1 175 ? 5.238 -5.172 -5.555 1 98.56 175 MET A CA 1
ATOM 1401 C C . MET A 1 175 ? 6.125 -4.488 -4.523 1 98.56 175 MET A C 1
ATOM 1403 O O . MET A 1 175 ? 6.789 -3.496 -4.828 1 98.56 175 MET A O 1
ATOM 1407 N N . LEU A 1 176 ? 6.047 -5.016 -3.33 1 97.94 176 LEU A N 1
ATOM 1408 C CA . LEU A 1 176 ? 6.926 -4.586 -2.25 1 97.94 176 LEU A CA 1
ATOM 1409 C C . LEU A 1 176 ? 7.895 -5.699 -1.861 1 97.94 176 LEU A C 1
ATOM 1411 O O . LEU A 1 176 ? 7.469 -6.809 -1.522 1 97.94 176 LEU A O 1
ATOM 1415 N N . THR A 1 177 ? 9.188 -5.383 -1.928 1 98 177 THR A N 1
ATOM 1416 C CA . THR A 1 177 ? 10.203 -6.367 -1.564 1 98 177 THR A CA 1
ATOM 1417 C C . THR A 1 177 ? 11.125 -5.82 -0.481 1 98 177 THR A C 1
ATOM 1419 O O . THR A 1 177 ? 11.281 -4.605 -0.346 1 98 177 THR A O 1
ATOM 1422 N N . CYS A 1 178 ? 11.695 -6.711 0.273 1 97.31 178 CYS A N 1
ATOM 1423 C CA . CYS A 1 178 ? 12.602 -6.328 1.351 1 97.31 178 CYS A CA 1
ATOM 1424 C C . CYS A 1 178 ? 13.859 -7.184 1.336 1 97.31 178 CYS A C 1
ATOM 1426 O O . CYS A 1 178 ? 13.82 -8.344 0.917 1 97.31 178 CYS A O 1
ATOM 1428 N N . SER A 1 179 ? 14.914 -6.59 1.812 1 96.25 179 SER A N 1
ATOM 1429 C CA . SER A 1 179 ? 16.109 -7.371 2.148 1 96.25 179 SER A CA 1
ATOM 1430 C C . SER A 1 179 ? 15.961 -8.047 3.508 1 96.25 179 SER A C 1
ATOM 1432 O O . SER A 1 179 ? 14.961 -7.836 4.203 1 96.25 179 SER A O 1
ATOM 1434 N N . LEU A 1 180 ? 16.859 -8.898 3.779 1 95.75 180 LEU A N 1
ATOM 1435 C CA . LEU A 1 180 ? 16.812 -9.625 5.043 1 95.75 180 LEU A CA 1
ATOM 1436 C C . LEU A 1 180 ? 18.047 -9.312 5.895 1 95.75 180 LEU A C 1
ATOM 1438 O O . LEU A 1 180 ? 19.141 -9.18 5.367 1 95.75 180 LEU A O 1
ATOM 1442 N N . ARG A 1 181 ? 17.797 -9.242 7.184 1 91.88 181 ARG A N 1
ATOM 1443 C CA . ARG A 1 181 ? 18.875 -9.047 8.141 1 91.88 181 ARG A CA 1
ATOM 1444 C C . ARG A 1 181 ? 18.641 -9.852 9.414 1 91.88 181 ARG A C 1
ATOM 1446 O O . ARG A 1 181 ? 17.5 -10.102 9.789 1 91.88 181 ARG A O 1
ATOM 1453 N N . LEU A 1 182 ? 19.766 -10.312 9.93 1 90.06 182 LEU A N 1
ATOM 1454 C CA . LEU A 1 182 ? 19.672 -11.039 11.188 1 90.06 182 LEU A CA 1
ATOM 1455 C C . LEU A 1 182 ? 19.203 -10.125 12.312 1 90.06 182 LEU A C 1
ATOM 1457 O O . LEU A 1 182 ? 19.562 -8.945 12.344 1 90.06 182 LEU A O 1
ATOM 1461 N N . MET B 1 1 ? 32.938 68.875 -21.125 1 25.5 1 MET B N 1
ATOM 1462 C CA . MET B 1 1 ? 33.375 67.625 -20.531 1 25.5 1 MET B CA 1
ATOM 1463 C C . MET B 1 1 ? 32.5 67.188 -19.344 1 25.5 1 MET B C 1
ATOM 1465 O O . MET B 1 1 ? 32.938 66.375 -18.516 1 25.5 1 MET B O 1
ATOM 1469 N N . VAL B 1 2 ? 31.453 67.938 -19.156 1 31.58 2 VAL B N 1
ATOM 1470 C CA . VAL B 1 2 ? 30.594 67.812 -17.984 1 31.58 2 VAL B CA 1
ATOM 1471 C C . VAL B 1 2 ? 29.828 66.438 -18.047 1 31.58 2 VAL B C 1
ATOM 1473 O O . VAL B 1 2 ? 28.906 66.312 -18.844 1 31.58 2 VAL B O 1
ATOM 1476 N N . GLY B 1 3 ? 30.594 65.375 -18.047 1 29.28 3 GLY B N 1
ATOM 1477 C CA . GLY B 1 3 ? 29.938 64.125 -18.375 1 29.28 3 GLY B CA 1
ATOM 1478 C C . GLY B 1 3 ? 28.844 63.75 -17.391 1 29.28 3 GLY B C 1
ATOM 1479 O O . GLY B 1 3 ? 29.047 63.844 -16.172 1 29.28 3 GLY B O 1
ATOM 1480 N N . ARG B 1 4 ? 27.531 63.938 -17.734 1 35.47 4 ARG B N 1
ATOM 1481 C CA . ARG B 1 4 ? 26.344 63.625 -16.969 1 35.47 4 ARG B CA 1
ATOM 1482 C C . ARG B 1 4 ? 26.375 62.156 -16.5 1 35.47 4 ARG B C 1
ATOM 1484 O O . ARG B 1 4 ? 26.625 61.25 -17.312 1 35.47 4 ARG B O 1
ATOM 1491 N N . ILE B 1 5 ? 26.781 61.906 -15.25 1 39.44 5 ILE B N 1
ATOM 1492 C CA . ILE B 1 5 ? 26.781 60.625 -14.594 1 39.44 5 ILE B CA 1
ATOM 1493 C C . ILE B 1 5 ? 25.391 60 -14.672 1 39.44 5 ILE B C 1
ATOM 1495 O O . ILE B 1 5 ? 24.391 60.656 -14.336 1 39.44 5 ILE B O 1
ATOM 1499 N N . SER B 1 6 ? 25.125 59.125 -15.641 1 35.94 6 SER B N 1
ATOM 1500 C CA . SER B 1 6 ? 23.906 58.375 -15.828 1 35.94 6 SER B CA 1
ATOM 1501 C C . SER B 1 6 ? 23.5 57.625 -14.539 1 35.94 6 SER B C 1
ATOM 1503 O O . SER B 1 6 ? 24.344 57 -13.898 1 35.94 6 SER B O 1
ATOM 1505 N N . ALA B 1 7 ? 22.531 58.156 -13.828 1 43.66 7 ALA B N 1
ATOM 1506 C CA . ALA B 1 7 ? 21.969 57.562 -12.617 1 43.66 7 ALA B CA 1
ATOM 1507 C C . ALA B 1 7 ? 21.562 56.125 -12.836 1 43.66 7 ALA B C 1
ATOM 1509 O O . ALA B 1 7 ? 20.797 55.812 -13.75 1 43.66 7 ALA B O 1
ATOM 1510 N N . SER B 1 8 ? 22.5 55.156 -12.609 1 43.06 8 SER B N 1
ATOM 1511 C CA . SER B 1 8 ? 22.141 53.75 -12.703 1 43.06 8 SER B CA 1
ATOM 1512 C C . SER B 1 8 ? 20.859 53.438 -11.93 1 43.06 8 SER B C 1
ATOM 1514 O O . SER B 1 8 ? 20.625 54 -10.859 1 43.06 8 SER B O 1
ATOM 1516 N N . PRO B 1 9 ? 19.797 52.875 -12.578 1 46.91 9 PRO B N 1
ATOM 1517 C CA . PRO B 1 9 ? 18.516 52.562 -11.93 1 46.91 9 PRO B CA 1
ATOM 1518 C C . PRO B 1 9 ? 18.688 51.688 -10.695 1 46.91 9 PRO B C 1
ATOM 1520 O O . PRO B 1 9 ? 19.656 50.938 -10.602 1 46.91 9 PRO B O 1
ATOM 1523 N N . ALA B 1 10 ? 18.203 52.062 -9.531 1 44.19 10 ALA B N 1
ATOM 1524 C CA . ALA B 1 10 ? 18.094 51.344 -8.266 1 44.19 10 ALA B CA 1
ATOM 1525 C C . ALA B 1 10 ? 17.5 49.969 -8.477 1 44.19 10 ALA B C 1
ATOM 1527 O O . ALA B 1 10 ? 16.438 49.812 -9.102 1 44.19 10 ALA B O 1
ATOM 1528 N N . VAL B 1 11 ? 18.297 48.875 -8.578 1 40.38 11 VAL B N 1
ATOM 1529 C CA . VAL B 1 11 ? 17.859 47.469 -8.547 1 40.38 11 VAL B CA 1
ATOM 1530 C C . VAL B 1 11 ? 16.953 47.25 -7.336 1 40.38 11 VAL B C 1
ATOM 1532 O O . VAL B 1 11 ? 17.375 47.438 -6.191 1 40.38 11 VAL B O 1
ATOM 1535 N N . LEU B 1 12 ? 15.664 47.531 -7.426 1 42.75 12 LEU B N 1
ATOM 1536 C CA . LEU B 1 12 ? 14.734 47.125 -6.379 1 42.75 12 LEU B CA 1
ATOM 1537 C C . LEU B 1 12 ? 14.891 45.625 -6.059 1 42.75 12 LEU B C 1
ATOM 1539 O O . LEU B 1 12 ? 14.703 44.781 -6.93 1 42.75 12 LEU B O 1
ATOM 1543 N N . ALA B 1 13 ? 15.695 45.281 -5.07 1 40.22 13 ALA B N 1
ATOM 1544 C CA . ALA B 1 13 ? 15.781 43.938 -4.512 1 40.22 13 ALA B CA 1
ATOM 1545 C C . ALA B 1 13 ? 14.406 43.406 -4.102 1 40.22 13 ALA B C 1
ATOM 1547 O O . ALA B 1 13 ? 13.789 43.938 -3.17 1 40.22 13 ALA B O 1
ATOM 1548 N N . PHE B 1 14 ? 13.602 42.875 -5.039 1 39.78 14 PHE B N 1
ATOM 1549 C CA . PHE B 1 14 ? 12.438 42.094 -4.645 1 39.78 14 PHE B CA 1
ATOM 1550 C C . PHE B 1 14 ? 12.828 40.969 -3.666 1 39.78 14 PHE B C 1
ATOM 1552 O O . PHE B 1 14 ? 13.547 40.062 -4.027 1 39.78 14 PHE B O 1
ATOM 1559 N N . VAL B 1 15 ? 12.992 41.281 -2.391 1 34.72 15 VAL B N 1
ATOM 1560 C CA . VAL B 1 15 ? 13.094 40.219 -1.422 1 34.72 15 VAL B CA 1
ATOM 1561 C C . VAL B 1 15 ? 11.891 39.281 -1.563 1 34.72 15 VAL B C 1
ATOM 1563 O O . VAL B 1 15 ? 10.75 39.688 -1.329 1 34.72 15 VAL B O 1
ATOM 1566 N N . LEU B 1 16 ? 11.914 38.344 -2.467 1 35.59 16 LEU B N 1
ATOM 1567 C CA . LEU B 1 16 ? 10.953 37.219 -2.424 1 35.59 16 LEU B CA 1
ATOM 1568 C C . LEU B 1 16 ? 10.859 36.656 -1.016 1 35.59 16 LEU B C 1
ATOM 1570 O O . LEU B 1 16 ? 11.836 36.094 -0.498 1 35.59 16 LEU B O 1
ATOM 1574 N N . ALA B 1 17 ? 10.047 37.219 -0.127 1 33.78 17 ALA B N 1
ATOM 1575 C CA . ALA B 1 17 ? 9.695 36.531 1.114 1 33.78 17 ALA B CA 1
ATOM 1576 C C . ALA B 1 17 ? 9.43 35.031 0.868 1 33.78 17 ALA B C 1
ATOM 1578 O O . ALA B 1 17 ? 8.469 34.688 0.182 1 33.78 17 ALA B O 1
ATOM 1579 N N . ILE B 1 18 ? 10.445 34.312 0.668 1 38.19 18 ILE B N 1
ATOM 1580 C CA . ILE B 1 18 ? 10.211 32.906 0.845 1 38.19 18 ILE B CA 1
ATOM 1581 C C . ILE B 1 18 ? 9.406 32.656 2.119 1 38.19 18 ILE B C 1
ATOM 1583 O O . ILE B 1 18 ? 9.891 32.906 3.227 1 38.19 18 ILE B O 1
ATOM 1587 N N . GLY B 1 19 ? 8.141 33 2.215 1 35.59 19 GLY B N 1
ATOM 1588 C CA . GLY B 1 19 ? 7.332 32.594 3.352 1 35.59 19 GLY B CA 1
ATOM 1589 C C . GLY B 1 19 ? 7.738 31.234 3.908 1 35.59 19 GLY B C 1
ATOM 1590 O O . GLY B 1 19 ? 7.777 30.234 3.178 1 35.59 19 GLY B O 1
ATOM 1591 N N . ILE B 1 20 ? 8.664 31.125 4.727 1 40.44 20 ILE B N 1
ATOM 1592 C CA . ILE B 1 20 ? 8.773 29.953 5.605 1 40.44 20 ILE B CA 1
ATOM 1593 C C . ILE B 1 20 ? 7.375 29.453 5.969 1 40.44 20 ILE B C 1
ATOM 1595 O O . ILE B 1 20 ? 6.648 30.125 6.719 1 40.44 20 ILE B O 1
ATOM 1599 N N . ALA B 1 21 ? 6.559 29 5.031 1 44.53 21 ALA B N 1
ATOM 1600 C CA . ALA B 1 21 ? 5.234 28.484 5.375 1 44.53 21 ALA B CA 1
ATOM 1601 C C . ALA B 1 21 ? 5.297 27.578 6.602 1 44.53 21 ALA B C 1
ATOM 1603 O O . ALA B 1 21 ? 5.645 26.406 6.492 1 44.53 21 ALA B O 1
ATOM 1604 N N . GLY B 1 22 ? 5.926 27.969 7.703 1 50.75 22 GLY B N 1
ATOM 1605 C CA . GLY B 1 22 ? 5.582 27.266 8.93 1 50.75 22 GLY B CA 1
ATOM 1606 C C . GLY B 1 22 ? 4.148 26.766 8.945 1 50.75 22 GLY B C 1
ATOM 1607 O O . GLY B 1 22 ? 3.285 27.328 8.258 1 50.75 22 GLY B O 1
ATOM 1608 N N . ASN B 1 23 ? 3.99 25.438 9.203 1 60.44 23 ASN B N 1
ATOM 1609 C CA . ASN B 1 23 ? 2.666 24.828 9.328 1 60.44 23 ASN B CA 1
ATOM 1610 C C . ASN B 1 23 ? 1.753 25.672 10.227 1 60.44 23 ASN B C 1
ATOM 1612 O O . ASN B 1 23 ? 2.004 25.812 11.422 1 60.44 23 ASN B O 1
ATOM 1616 N N . ILE B 1 24 ? 1.286 26.844 9.891 1 64.88 24 ILE B N 1
ATOM 1617 C CA . ILE B 1 24 ? 0.413 27.516 10.852 1 64.88 24 ILE B CA 1
ATOM 1618 C C . ILE B 1 24 ? -0.943 26.812 10.883 1 64.88 24 ILE B C 1
ATOM 1620 O O . ILE B 1 24 ? -1.698 26.859 9.914 1 64.88 24 ILE B O 1
ATOM 1624 N N . ALA B 1 25 ? -0.997 25.812 11.938 1 73.19 25 ALA B N 1
ATOM 1625 C CA . ALA B 1 25 ? -2.346 25.297 12.172 1 73.19 25 ALA B CA 1
ATOM 1626 C C . ALA B 1 25 ? -3.324 26.438 12.453 1 73.19 25 ALA B C 1
ATOM 1628 O O . ALA B 1 25 ? -2.943 27.469 13.016 1 73.19 25 ALA B O 1
ATOM 1629 N N . ARG B 1 26 ? -4.465 26.25 12.086 1 84.25 26 ARG B N 1
ATOM 1630 C CA . ARG B 1 26 ? -5.551 27.188 12.352 1 84.25 26 ARG B CA 1
ATOM 1631 C C . ARG B 1 26 ? -5.91 27.188 13.836 1 84.25 26 ARG B C 1
ATOM 1633 O O . ARG B 1 26 ? -5.441 26.344 14.602 1 84.25 26 ARG B O 1
ATOM 1640 N N . ALA B 1 27 ? -6.652 28.172 14.219 1 86.06 27 ALA B N 1
ATOM 1641 C CA . ALA B 1 27 ? -7.039 28.312 15.625 1 86.06 27 ALA B CA 1
ATOM 1642 C C . ALA B 1 27 ? -7.723 27.047 16.125 1 86.06 27 ALA B C 1
ATOM 1644 O O . ALA B 1 27 ? -7.613 26.703 17.312 1 86.06 27 ALA B O 1
ATOM 1645 N N . ASP B 1 28 ? -8.344 26.297 15.219 1 91.81 28 ASP B N 1
ATOM 1646 C CA . ASP B 1 28 ? -9.07 25.094 15.617 1 91.81 28 ASP B CA 1
ATOM 1647 C C . ASP B 1 28 ? -8.188 23.859 15.5 1 91.81 28 ASP B C 1
ATOM 1649 O O . ASP B 1 28 ? -8.656 22.734 15.711 1 91.81 28 ASP B O 1
ATOM 1653 N N . GLY B 1 29 ? -7.008 24.031 15.18 1 95.06 29 GLY B N 1
ATOM 1654 C CA . GLY B 1 29 ? -6.031 22.953 15.18 1 95.06 29 GLY B CA 1
ATOM 1655 C C . GLY B 1 29 ? -5.859 22.297 13.82 1 95.06 29 GLY B C 1
ATOM 1656 O O . GLY B 1 29 ? -4.902 21.547 13.602 1 95.06 29 GLY B O 1
ATOM 1657 N N . PHE B 1 30 ? -6.816 22.547 12.961 1 98 30 PHE B N 1
ATOM 1658 C CA . PHE B 1 30 ? -6.723 21.969 11.633 1 98 30 PHE B CA 1
ATOM 1659 C C . PHE B 1 30 ? -5.746 22.766 10.766 1 98 30 PHE B C 1
ATOM 1661 O O . PHE B 1 30 ? -5.641 23.984 10.891 1 98 30 PHE B O 1
ATOM 1668 N N . VAL B 1 31 ? -5.07 22.016 9.867 1 97.94 31 VAL B N 1
ATOM 1669 C CA . VAL B 1 31 ? -4.086 22.672 9.008 1 97.94 31 VAL B CA 1
ATOM 1670 C C . VAL B 1 31 ? -4.773 23.25 7.77 1 97.94 31 VAL B C 1
ATOM 1672 O O . VAL B 1 31 ? -4.207 24.078 7.066 1 97.94 31 VAL B O 1
ATOM 1675 N N . ASN B 1 32 ? -5.953 22.781 7.449 1 97.62 32 ASN B N 1
ATOM 1676 C CA . ASN B 1 32 ? -6.707 23.297 6.309 1 97.62 32 ASN B CA 1
ATOM 1677 C C . ASN B 1 32 ? -8.156 23.578 6.68 1 97.62 32 ASN B C 1
ATOM 1679 O O . ASN B 1 32 ? -8.695 23 7.625 1 97.62 32 ASN B O 1
ATOM 1683 N N . ASN B 1 33 ? -8.773 24.531 5.883 1 97.06 33 ASN B N 1
ATOM 1684 C CA . ASN B 1 33 ? -10.227 24.625 5.844 1 97.06 33 ASN B CA 1
ATOM 1685 C C . ASN B 1 33 ? -10.82 23.766 4.734 1 97.06 33 ASN B C 1
ATOM 1687 O O . ASN B 1 33 ? -10.086 23.234 3.896 1 97.06 33 ASN B O 1
ATOM 1691 N N . TRP B 1 34 ? -12.156 23.625 4.824 1 97.69 34 TRP B N 1
ATOM 1692 C CA . TRP B 1 34 ? -12.844 22.859 3.785 1 97.69 34 TRP B CA 1
ATOM 1693 C C . TRP B 1 34 ? -12.492 23.391 2.4 1 97.69 34 TRP B C 1
ATOM 1695 O O . TRP B 1 34 ? -12.508 24.609 2.176 1 97.69 34 TRP B O 1
ATOM 1705 N N . ASP B 1 35 ? -12.109 22.453 1.476 1 97.94 35 ASP B N 1
ATOM 1706 C CA . ASP B 1 35 ? -11.828 22.703 0.064 1 97.94 35 ASP B CA 1
ATOM 1707 C C . ASP B 1 35 ? -10.547 23.516 -0.11 1 97.94 35 ASP B C 1
ATOM 1709 O O . ASP B 1 35 ? -10.258 24 -1.206 1 97.94 35 ASP B O 1
ATOM 1713 N N . LYS B 1 36 ? -9.797 23.766 0.943 1 97.19 36 LYS B N 1
ATOM 1714 C CA . LYS B 1 36 ? -8.578 24.562 0.865 1 97.19 36 LYS B CA 1
ATOM 1715 C C . LYS B 1 36 ? -7.332 23.688 0.927 1 97.19 36 LYS B C 1
ATOM 1717 O O . LYS B 1 36 ? -7.355 22.609 1.538 1 97.19 36 LYS B O 1
ATOM 1722 N N . PRO B 1 37 ? -6.309 24.094 0.275 1 97.12 37 PRO B N 1
ATOM 1723 C CA . PRO B 1 37 ? -5.059 23.344 0.316 1 97.12 37 PRO B CA 1
ATOM 1724 C C . PRO B 1 37 ? -4.305 23.516 1.633 1 97.12 37 PRO B C 1
ATOM 1726 O O . PRO B 1 37 ? -4.629 24.406 2.424 1 97.12 37 PRO B O 1
ATOM 1729 N N . PHE B 1 38 ? -3.355 22.625 1.866 1 97.06 38 PHE B N 1
ATOM 1730 C CA . PHE B 1 38 ? -2.383 22.812 2.938 1 97.06 38 PHE B CA 1
ATOM 1731 C C . PHE B 1 38 ? -1.035 22.203 2.557 1 97.06 38 PHE B C 1
ATOM 1733 O O . PHE B 1 38 ? -0.958 21.344 1.681 1 97.06 38 PHE B O 1
ATOM 1740 N N . VAL B 1 39 ? -0.021 22.75 3.117 1 97.31 39 VAL B N 1
ATOM 1741 C CA . VAL B 1 39 ? 1.306 22.141 3.189 1 97.31 39 VAL B CA 1
ATOM 1742 C C . VAL B 1 39 ? 1.761 22.078 4.645 1 97.31 39 VAL B C 1
ATOM 1744 O O . VAL B 1 39 ? 1.858 23.109 5.324 1 97.31 39 VAL B O 1
ATOM 1747 N N . TYR B 1 40 ? 1.95 20.875 5.074 1 97.88 40 TYR B N 1
ATOM 1748 C CA . TYR B 1 40 ? 2.387 20.672 6.453 1 97.88 40 TYR B CA 1
ATOM 1749 C C . TYR B 1 40 ? 3.732 19.953 6.496 1 97.88 40 TYR B C 1
ATOM 1751 O O . TYR B 1 40 ? 3.936 18.969 5.801 1 97.88 40 TYR B O 1
ATOM 1759 N N . GLN B 1 41 ? 4.617 20.438 7.305 1 97.38 41 GLN B N 1
ATOM 1760 C CA . GLN B 1 41 ? 5.918 19.812 7.504 1 97.38 41 GLN B CA 1
ATOM 1761 C C . GLN B 1 41 ? 6.316 19.828 8.977 1 97.38 41 GLN B C 1
ATOM 1763 O O . GLN B 1 41 ? 6.125 20.828 9.672 1 97.38 41 GLN B O 1
ATOM 1768 N N . CYS B 1 42 ? 6.891 18.734 9.414 1 97.44 42 CYS B N 1
ATOM 1769 C CA . CYS B 1 42 ? 7.406 18.688 10.781 1 97.44 42 CYS B CA 1
ATOM 1770 C C . CYS B 1 42 ? 8.656 19.547 10.922 1 97.44 42 CYS B C 1
ATOM 1772 O O . CYS B 1 42 ? 9.414 19.719 9.969 1 97.44 42 CYS B O 1
ATOM 1774 N N . PRO B 1 43 ? 8.844 20.078 12.195 1 95.12 43 PRO B N 1
ATOM 1775 C CA . PRO B 1 43 ? 10.141 20.703 12.461 1 95.12 43 PRO B CA 1
ATOM 1776 C C . PRO B 1 43 ? 11.312 19.766 12.164 1 95.12 43 PRO B C 1
ATOM 1778 O O . PRO B 1 43 ? 11.141 18.531 12.18 1 95.12 43 PRO B O 1
ATOM 1781 N N . GLY B 1 44 ? 12.469 20.344 11.883 1 93.94 44 GLY B N 1
ATOM 1782 C CA . GLY B 1 44 ? 13.648 19.547 11.562 1 93.94 44 GLY B CA 1
ATOM 1783 C C . GLY B 1 44 ? 13.898 18.422 12.547 1 93.94 44 GLY B C 1
ATOM 1784 O O . GLY B 1 44 ? 13.766 18.609 13.758 1 93.94 44 GLY B O 1
ATOM 1785 N N . ARG B 1 45 ? 14.172 17.312 12 1 95.75 45 ARG B N 1
ATOM 1786 C CA . ARG B 1 45 ? 14.57 16.125 12.734 1 95.75 45 ARG B CA 1
ATOM 1787 C C . ARG B 1 45 ? 13.375 15.477 13.43 1 95.75 45 ARG B C 1
ATOM 1789 O O . ARG B 1 45 ? 13.547 14.594 14.273 1 95.75 45 ARG B O 1
ATOM 1796 N N . GLN B 1 46 ? 12.227 15.984 13.18 1 97.31 46 GLN B N 1
ATOM 1797 C CA . GLN B 1 46 ? 11.008 15.359 13.688 1 97.31 46 GLN B CA 1
ATOM 1798 C C . GLN B 1 46 ? 10.266 14.617 12.586 1 97.31 46 GLN B C 1
ATOM 1800 O O . GLN B 1 46 ? 10.531 14.82 11.398 1 97.31 46 GLN B O 1
ATOM 1805 N N . THR B 1 47 ? 9.398 13.648 13.008 1 97.88 47 THR B N 1
ATOM 1806 C CA . THR B 1 47 ? 8.602 12.852 12.078 1 97.88 47 THR B CA 1
ATOM 1807 C C . THR B 1 47 ? 7.117 12.938 12.43 1 97.88 47 THR B C 1
ATOM 1809 O O . THR B 1 47 ? 6.758 13.281 13.555 1 97.88 47 THR B O 1
ATOM 1812 N N . LEU B 1 48 ? 6.289 12.742 11.406 1 98.19 48 LEU B N 1
ATOM 1813 C CA . LEU B 1 48 ? 4.852 12.703 11.664 1 98.19 48 LEU B CA 1
ATOM 1814 C C . LEU B 1 48 ? 4.508 11.656 12.711 1 98.19 48 LEU B C 1
ATOM 1816 O O . LEU B 1 48 ? 4.934 10.5 12.602 1 98.19 48 LEU B O 1
ATOM 1820 N N . SER B 1 49 ? 3.771 12.094 13.742 1 98.12 49 SER B N 1
ATOM 1821 C CA . SER B 1 49 ? 3.52 11.172 14.844 1 98.12 49 SER B CA 1
ATOM 1822 C C . SER B 1 49 ? 2.025 11.008 15.102 1 98.12 49 SER B C 1
ATOM 1824 O O . SER B 1 49 ? 1.607 10.094 15.812 1 98.12 49 SER B O 1
ATOM 1826 N N . SER B 1 50 ? 1.206 11.828 14.594 1 98.69 50 SER B N 1
ATOM 1827 C CA . SER B 1 50 ? -0.237 11.664 14.727 1 98.69 50 SER B CA 1
ATOM 1828 C C . SER B 1 50 ? -0.982 12.312 13.562 1 98.69 50 SER B C 1
ATOM 1830 O O . SER B 1 50 ? -0.509 13.289 12.984 1 98.69 50 SER B O 1
ATOM 1832 N N . ILE B 1 51 ? -2.086 11.727 13.203 1 98.81 51 ILE B N 1
ATOM 1833 C CA . ILE B 1 51 ? -2.965 12.18 12.133 1 98.81 51 ILE B CA 1
ATOM 1834 C C . ILE B 1 51 ? -4.418 12.133 12.594 1 98.81 51 ILE B C 1
ATOM 1836 O O . ILE B 1 51 ? -4.906 11.078 13.016 1 98.81 51 ILE B O 1
ATOM 1840 N N . TYR B 1 52 ? -5.066 13.227 12.555 1 98.88 52 TYR B N 1
ATOM 1841 C CA . TYR B 1 52 ? -6.496 13.328 12.812 1 98.88 52 TYR B CA 1
ATOM 1842 C C . TYR B 1 52 ? -7.219 13.953 11.625 1 98.88 52 TYR B C 1
ATOM 1844 O O . TYR B 1 52 ? -6.723 14.898 11.016 1 98.88 52 TYR B O 1
ATOM 1852 N N . SER B 1 53 ? -8.328 13.414 11.281 1 98.81 53 SER B N 1
ATOM 1853 C CA . SER B 1 53 ? -9.062 13.953 10.141 1 98.81 53 SER B CA 1
ATOM 1854 C C . SER B 1 53 ? -10.562 13.711 10.281 1 98.81 53 SER B C 1
ATOM 1856 O O . SER B 1 53 ? -10.984 12.672 10.797 1 98.81 53 SER B O 1
ATOM 1858 N N . ILE B 1 54 ? -11.312 14.641 9.812 1 98.75 54 ILE B N 1
ATOM 1859 C CA . ILE B 1 54 ? -12.766 14.5 9.734 1 98.75 54 ILE B CA 1
ATOM 1860 C C . ILE B 1 54 ? -13.234 14.852 8.328 1 98.75 54 ILE B C 1
ATOM 1862 O O . ILE B 1 54 ? -12.547 15.555 7.586 1 98.75 54 ILE B O 1
ATOM 1866 N N . HIS B 1 55 ? -14.352 14.344 7.984 1 98.81 55 HIS B N 1
ATOM 1867 C CA . HIS B 1 55 ? -14.969 14.578 6.688 1 98.81 55 HIS B CA 1
ATOM 1868 C C . HIS B 1 55 ? -16.297 15.297 6.836 1 98.81 55 HIS B C 1
ATOM 1870 O O . HIS B 1 55 ? -17 15.125 7.84 1 98.81 55 HIS B O 1
ATOM 1876 N N . ASN B 1 56 ? -16.594 16.141 5.887 1 98.62 56 ASN B N 1
ATOM 1877 C CA . ASN B 1 56 ? -17.875 16.828 5.832 1 98.62 56 ASN B CA 1
ATOM 1878 C C . ASN B 1 56 ? -18.594 16.562 4.512 1 98.62 56 ASN B C 1
ATOM 1880 O O . ASN B 1 56 ? -18.062 16.844 3.439 1 98.62 56 ASN B O 1
ATOM 1884 N N . ASN B 1 57 ? -19.828 16.125 4.598 1 98.12 57 ASN B N 1
ATOM 1885 C CA . ASN B 1 57 ? -20.578 15.695 3.422 1 98.12 57 ASN B CA 1
ATOM 1886 C C . ASN B 1 57 ? -21.047 16.875 2.582 1 98.12 57 ASN B C 1
ATOM 1888 O O . ASN B 1 57 ? -21.438 16.703 1.426 1 98.12 57 ASN B O 1
ATOM 1892 N N . TYR B 1 58 ? -21.141 18.016 3.176 1 97.88 58 TYR B N 1
ATOM 1893 C CA . TYR B 1 58 ? -21.516 19.203 2.4 1 97.88 58 TYR B CA 1
ATOM 1894 C C . TYR B 1 58 ? -20.344 19.656 1.525 1 97.88 58 TYR B C 1
ATOM 1896 O O . TYR B 1 58 ? -20.531 19.922 0.334 1 97.88 58 TYR B O 1
ATOM 1904 N N . TYR B 1 59 ? -19.188 19.766 2.072 1 98.19 59 TYR B N 1
ATOM 1905 C CA . TYR B 1 59 ? -18 20.234 1.357 1 98.19 59 TYR B CA 1
ATOM 1906 C C . TYR B 1 59 ? -17.359 19.094 0.584 1 98.19 59 TYR B C 1
ATOM 1908 O O . TYR B 1 59 ? -16.484 19.328 -0.264 1 98.19 59 TYR B O 1
ATOM 1916 N N . GLU B 1 60 ? -17.766 17.797 0.962 1 98.5 60 GLU B N 1
ATOM 1917 C CA . GLU B 1 60 ? -17.188 16.594 0.379 1 98.5 60 GLU B CA 1
ATOM 1918 C C . GLU B 1 60 ? -15.672 16.609 0.46 1 98.5 60 GLU B C 1
ATOM 1920 O O . GLU B 1 60 ? -14.984 16.359 -0.533 1 98.5 60 GLU B O 1
ATOM 1925 N N . ASP B 1 61 ? -15.164 17.047 1.635 1 98.62 61 ASP B N 1
ATOM 1926 C CA . ASP B 1 61 ? -13.727 17.203 1.878 1 98.62 61 ASP B CA 1
ATOM 1927 C C . ASP B 1 61 ? -13.375 16.828 3.318 1 98.62 61 ASP B C 1
ATOM 1929 O O . ASP B 1 61 ? -14.258 16.75 4.176 1 98.62 61 ASP B O 1
ATOM 1933 N N . ARG B 1 62 ? -12.078 16.594 3.498 1 98.62 62 ARG B N 1
ATOM 1934 C CA . ARG B 1 62 ? -11.555 16.312 4.832 1 98.62 62 ARG B CA 1
ATOM 1935 C C . ARG B 1 62 ? -10.672 17.453 5.324 1 98.62 62 ARG B C 1
ATOM 1937 O O . ARG B 1 62 ? -10.008 18.109 4.527 1 98.62 62 ARG B O 1
ATOM 1944 N N . ARG B 1 63 ? -10.625 17.625 6.578 1 98.56 63 ARG B N 1
ATOM 1945 C CA . ARG B 1 63 ? -9.648 18.453 7.273 1 98.56 63 ARG B CA 1
ATOM 1946 C C . ARG B 1 63 ? -8.695 17.594 8.094 1 98.56 63 ARG B C 1
ATOM 1948 O O . ARG B 1 63 ? -9.047 16.484 8.516 1 98.56 63 ARG B O 1
ATOM 1955 N N . PHE B 1 64 ? -7.535 18.125 8.297 1 98.81 64 PHE B N 1
ATOM 1956 C CA . PHE B 1 64 ? -6.496 17.312 8.922 1 98.81 64 PHE B CA 1
ATOM 1957 C C . PHE B 1 64 ? -5.828 18.078 10.062 1 98.81 64 PHE B C 1
ATOM 1959 O O . PHE B 1 64 ? -5.684 19.297 10 1 98.81 64 PHE B O 1
ATOM 1966 N N . LYS B 1 65 ? -5.504 17.344 11.086 1 98.5 65 LYS B N 1
ATOM 1967 C CA . LYS B 1 65 ? -4.531 17.734 12.109 1 98.5 65 LYS B CA 1
ATOM 1968 C C . LYS B 1 65 ? -3.342 16.781 12.117 1 98.5 65 LYS B C 1
ATOM 1970 O O . LYS B 1 65 ? -3.504 15.57 11.938 1 98.5 65 LYS B O 1
ATOM 1975 N N . PHE B 1 66 ? -2.217 17.438 12.336 1 98.56 66 PHE B N 1
ATOM 1976 C CA . PHE B 1 66 ? -1.017 16.609 12.406 1 98.56 66 PHE B CA 1
ATOM 1977 C C . PHE B 1 66 ? -0.249 16.891 13.695 1 98.56 66 PHE B C 1
ATOM 1979 O O . PHE B 1 66 ? -0.337 17.984 14.258 1 98.56 66 PHE B O 1
ATOM 1986 N N . GLY B 1 67 ? 0.421 15.875 14.148 1 97.88 67 GLY B N 1
ATOM 1987 C CA . GLY B 1 67 ? 1.411 16 15.203 1 97.88 67 GLY B CA 1
ATOM 1988 C C . GLY B 1 67 ? 2.779 15.484 14.805 1 97.88 67 GLY B C 1
ATOM 1989 O O . GLY B 1 67 ? 2.891 14.578 13.969 1 97.88 67 GLY B O 1
ATOM 1990 N N . CYS B 1 68 ? 3.826 16.078 15.406 1 97.75 68 CYS B N 1
ATOM 1991 C CA . CYS B 1 68 ? 5.207 15.672 15.164 1 97.75 68 CYS B CA 1
ATOM 1992 C C . CYS B 1 68 ? 5.906 15.336 16.469 1 97.75 68 CYS B C 1
ATOM 1994 O O . CYS B 1 68 ? 5.496 15.789 17.547 1 97.75 68 CYS B O 1
ATOM 1996 N N . ARG B 1 69 ? 6.883 14.516 16.359 1 97.19 69 ARG B N 1
ATOM 1997 C CA . ARG B 1 69 ? 7.77 14.242 17.484 1 97.19 69 ARG B CA 1
ATOM 1998 C C . ARG B 1 69 ? 9.18 13.922 17 1 97.19 69 ARG B C 1
ATOM 2000 O O . ARG B 1 69 ? 9.375 13.562 15.836 1 97.19 69 ARG B O 1
ATOM 2007 N N . THR B 1 70 ? 10.062 14.07 18.016 1 93.94 70 THR B N 1
ATOM 2008 C CA . THR B 1 70 ? 11.406 13.578 17.719 1 93.94 70 THR B CA 1
ATOM 2009 C C . THR B 1 70 ? 11.375 12.086 17.422 1 93.94 70 THR B C 1
ATOM 2011 O O . THR B 1 70 ? 10.734 11.312 18.141 1 93.94 70 THR B O 1
ATOM 2014 N N . GLY B 1 71 ? 11.914 11.68 16.312 1 87.56 71 GLY B N 1
ATOM 2015 C CA . GLY B 1 71 ? 11.961 10.266 15.977 1 87.56 71 GLY B CA 1
ATOM 2016 C C . GLY B 1 71 ? 12.703 9.422 17 1 87.56 71 GLY B C 1
ATOM 2017 O O . GLY B 1 71 ? 13.492 9.953 17.781 1 87.56 71 GLY B O 1
ATOM 2018 N N . PRO B 1 72 ? 12.398 8.148 16.906 1 89.88 72 PRO B N 1
ATOM 2019 C CA . PRO B 1 72 ? 13.148 7.285 17.812 1 89.88 72 PRO B CA 1
ATOM 2020 C C . PRO B 1 72 ? 14.664 7.426 17.656 1 89.88 72 PRO B C 1
ATOM 2022 O O . PRO B 1 72 ? 15.156 7.523 16.531 1 89.88 72 PRO B O 1
ATOM 2025 N N . HIS B 1 73 ? 15.352 7.605 18.766 1 91.62 73 HIS B N 1
ATOM 2026 C CA . HIS B 1 73 ? 16.812 7.664 18.812 1 91.62 73 HIS B CA 1
ATOM 2027 C C . HIS B 1 73 ? 17.328 8.922 18.141 1 91.62 73 HIS B C 1
ATOM 2029 O O . HIS B 1 73 ? 18.516 9.016 17.812 1 91.62 73 HIS B O 1
ATOM 2035 N N . ASP B 1 74 ? 16.5 9.828 17.781 1 94.25 74 ASP B N 1
ATOM 2036 C CA . ASP B 1 74 ? 16.859 11.086 17.141 1 94.25 74 ASP B CA 1
ATOM 2037 C C . ASP B 1 74 ? 17.562 10.844 15.812 1 94.25 74 ASP B C 1
ATOM 2039 O O . ASP B 1 74 ? 18.625 11.414 15.555 1 94.25 74 ASP B O 1
ATOM 2043 N N . VAL B 1 75 ? 16.969 10 15.039 1 95.5 75 VAL B N 1
ATOM 2044 C CA . VAL B 1 75 ? 17.703 9.516 13.875 1 95.5 75 VAL B CA 1
ATOM 2045 C C . VAL B 1 75 ? 17.188 10.203 12.609 1 95.5 75 VAL B C 1
ATOM 2047 O O . VAL B 1 75 ? 17.734 10 11.523 1 95.5 75 VAL B O 1
ATOM 2050 N N . ILE B 1 76 ? 16.141 10.992 12.734 1 96.94 76 ILE B N 1
ATOM 2051 C CA . ILE B 1 76 ? 15.633 11.672 11.547 1 96.94 76 ILE B CA 1
ATOM 2052 C C . ILE B 1 76 ? 16.609 12.766 11.125 1 96.94 76 ILE B C 1
ATOM 2054 O O . ILE B 1 76 ? 16.984 13.625 11.922 1 96.94 76 ILE B O 1
ATOM 2058 N N . SER B 1 77 ? 17.031 12.758 9.867 1 96.81 77 SER B N 1
ATOM 2059 C CA . SER B 1 77 ? 18 13.734 9.406 1 96.81 77 SER B CA 1
ATOM 2060 C C . SER B 1 77 ? 17.328 14.914 8.711 1 96.81 77 SER B C 1
ATOM 2062 O O . SER B 1 77 ? 16.109 14.969 8.633 1 96.81 77 SER B O 1
ATOM 2064 N N . THR B 1 78 ? 18.234 15.867 8.273 1 95.56 78 THR B N 1
ATOM 2065 C CA . THR B 1 78 ? 17.703 17.016 7.559 1 95.56 78 THR B CA 1
ATOM 2066 C C . THR B 1 78 ? 17.766 16.812 6.051 1 95.56 78 THR B C 1
ATOM 2068 O O . THR B 1 78 ? 17.453 17.719 5.277 1 95.56 78 THR B O 1
ATOM 2071 N N . THR B 1 79 ? 18.234 15.609 5.652 1 97.88 79 THR B N 1
ATOM 2072 C CA . THR B 1 79 ? 18.141 15.242 4.238 1 97.88 79 THR B CA 1
ATOM 2073 C C . THR B 1 79 ? 16.734 14.773 3.887 1 97.88 79 THR B C 1
ATOM 2075 O O . THR B 1 79 ? 16.328 13.672 4.258 1 97.88 79 THR B O 1
ATOM 2078 N N . CYS B 1 80 ? 16.062 15.625 3.211 1 98.19 80 CYS B N 1
ATOM 2079 C CA . CYS B 1 80 ? 14.656 15.367 2.943 1 98.19 80 CYS B CA 1
ATOM 2080 C C . CYS B 1 80 ? 14.328 15.602 1.474 1 98.19 80 CYS B C 1
ATOM 2082 O O . CYS B 1 80 ? 15.055 16.312 0.778 1 98.19 80 CYS B O 1
ATOM 2084 N N . LYS B 1 81 ? 13.25 14.984 1.039 1 97.88 81 LYS B N 1
ATOM 2085 C CA . LYS B 1 81 ? 12.734 15.211 -0.306 1 97.88 81 LYS B CA 1
ATOM 2086 C C . LYS B 1 81 ? 11.219 15.062 -0.344 1 97.88 81 LYS B C 1
ATOM 2088 O O . LYS B 1 81 ? 10.656 14.234 0.38 1 97.88 81 LYS B O 1
ATOM 2093 N N . TRP B 1 82 ? 10.609 15.906 -1.146 1 97.81 82 TRP B N 1
ATOM 2094 C CA . TRP B 1 82 ? 9.195 15.727 -1.47 1 97.81 82 TRP B CA 1
ATOM 2095 C C . TRP B 1 82 ? 9.023 14.719 -2.604 1 97.81 82 TRP B C 1
ATOM 2097 O O . TRP B 1 82 ? 9.875 14.625 -3.492 1 97.81 82 TRP B O 1
ATOM 2107 N N . SER B 1 83 ? 7.891 13.961 -2.508 1 95.69 83 SER B N 1
ATOM 2108 C CA . SER B 1 83 ? 7.555 13.141 -3.668 1 95.69 83 SER B CA 1
ATOM 2109 C C . SER B 1 83 ? 7.355 14 -4.91 1 95.69 83 SER B C 1
ATOM 2111 O O . SER B 1 83 ? 7.004 15.172 -4.812 1 95.69 83 SER B O 1
ATOM 2113 N N . GLU B 1 84 ? 7.652 13.438 -6.062 1 89.38 84 GLU B N 1
ATOM 2114 C CA . GLU B 1 84 ? 7.715 14.203 -7.305 1 89.38 84 GLU B CA 1
ATOM 2115 C C . GLU B 1 84 ? 6.336 14.719 -7.699 1 89.38 84 GLU B C 1
ATOM 2117 O O . GLU B 1 84 ? 6.191 15.883 -8.086 1 89.38 84 GLU B O 1
ATOM 2122 N N . GLN B 1 85 ? 5.414 13.883 -7.766 1 87.56 85 GLN B N 1
ATOM 2123 C CA . GLN B 1 85 ? 4.09 14.297 -8.203 1 87.56 85 GLN B CA 1
ATOM 2124 C C . GLN B 1 85 ? 3.035 14 -7.145 1 87.56 85 GLN B C 1
ATOM 2126 O O . GLN B 1 85 ? 3.227 13.109 -6.305 1 87.56 85 GLN B O 1
ATOM 2131 N N . ARG B 1 86 ? 2.033 14.836 -7.242 1 90.38 86 ARG B N 1
ATOM 2132 C CA . ARG B 1 86 ? 0.883 14.531 -6.395 1 90.38 86 ARG B CA 1
ATOM 2133 C C . ARG B 1 86 ? 0.152 13.289 -6.891 1 90.38 86 ARG B C 1
ATOM 2135 O O . ARG B 1 86 ? 0.149 13 -8.086 1 90.38 86 ARG B O 1
ATOM 2142 N N . THR B 1 87 ? -0.506 12.703 -5.949 1 93.06 87 THR B N 1
ATOM 2143 C CA . THR B 1 87 ? -1.37 11.586 -6.305 1 93.06 87 THR B CA 1
ATOM 2144 C C . THR B 1 87 ? -2.531 12.055 -7.176 1 93.06 87 THR B C 1
ATOM 2146 O O . THR B 1 87 ? -2.715 13.25 -7.383 1 93.06 87 THR B O 1
ATOM 2149 N N . TYR B 1 88 ? -3.219 11.18 -7.75 1 90.94 88 TYR B N 1
ATOM 2150 C CA . TYR B 1 88 ? -4.281 11.523 -8.688 1 90.94 88 TYR B CA 1
ATOM 2151 C C . TYR B 1 88 ? -5.652 11.359 -8.039 1 90.94 88 TYR B C 1
ATOM 2153 O O . TYR B 1 88 ? -5.844 10.5 -7.18 1 90.94 88 TYR B O 1
ATOM 2161 N N . SER B 1 89 ? -6.574 12.203 -8.531 1 93.81 89 SER B N 1
ATOM 2162 C CA . SER B 1 89 ? -7.941 12.117 -8.023 1 93.81 89 SER B CA 1
ATOM 2163 C C . SER B 1 89 ? -8.586 10.789 -8.398 1 93.81 89 SER B C 1
ATOM 2165 O O . SER B 1 89 ? -8.344 10.258 -9.484 1 93.81 89 SER B O 1
ATOM 2167 N N . ASP B 1 90 ? -9.352 10.266 -7.441 1 91.88 90 ASP B N 1
ATOM 2168 C CA . ASP B 1 90 ? -10.188 9.078 -7.641 1 91.88 90 ASP B CA 1
ATOM 2169 C C . ASP B 1 90 ? -9.328 7.832 -7.828 1 91.88 90 ASP B C 1
ATOM 2171 O O . ASP B 1 90 ? -9.828 6.793 -8.266 1 91.88 90 ASP B O 1
ATOM 2175 N N . GLN B 1 91 ? -8.07 7.996 -7.617 1 90.06 91 GLN B N 1
ATOM 2176 C CA . GLN B 1 91 ? -7.145 6.871 -7.625 1 90.06 91 GLN B CA 1
ATOM 2177 C C . GLN B 1 91 ? -6.629 6.57 -6.223 1 90.06 91 GLN B C 1
ATOM 2179 O O . GLN B 1 91 ? -6.602 7.453 -5.363 1 90.06 91 GLN B O 1
ATOM 2184 N N . PRO B 1 92 ? -6.297 5.305 -5.988 1 92.94 92 PRO B N 1
ATOM 2185 C CA . PRO B 1 92 ? -5.73 5.02 -4.668 1 92.94 92 PRO B CA 1
ATOM 2186 C C . PRO B 1 92 ? -4.406 5.742 -4.426 1 92.94 92 PRO B C 1
ATOM 2188 O O . PRO B 1 92 ? -3.68 6.043 -5.375 1 92.94 92 PRO B O 1
ATOM 2191 N N . VAL B 1 93 ? -4.18 6.066 -3.219 1 94.75 93 VAL B N 1
ATOM 2192 C CA . VAL B 1 93 ? -2.848 6.484 -2.791 1 94.75 93 VAL B CA 1
ATOM 2193 C C . VAL B 1 93 ? -2.055 5.27 -2.314 1 94.75 93 VAL B C 1
ATOM 2195 O O . VAL B 1 93 ? -2.463 4.582 -1.377 1 94.75 93 VAL B O 1
ATOM 2198 N N . ASN B 1 94 ? -1.042 4.895 -2.961 1 93 94 ASN B N 1
ATOM 2199 C CA . ASN B 1 94 ? -0.075 3.859 -2.617 1 93 94 ASN B CA 1
ATOM 2200 C C . ASN B 1 94 ? 1.339 4.426 -2.514 1 93 94 ASN B C 1
ATOM 2202 O O . ASN B 1 94 ? 2.146 4.262 -3.43 1 93 94 ASN B O 1
ATOM 2206 N N . PHE B 1 95 ? 1.577 5.012 -1.352 1 94.38 95 PHE B N 1
ATOM 2207 C CA . PHE B 1 95 ? 2.844 5.727 -1.242 1 94.38 95 PHE B CA 1
ATOM 2208 C C . PHE B 1 95 ? 3.705 5.133 -0.133 1 94.38 95 PHE B C 1
ATOM 2210 O O . PHE B 1 95 ? 3.199 4.797 0.939 1 94.38 95 PHE B O 1
ATOM 2217 N N . MET B 1 96 ? 4.977 5.062 -0.423 1 95.5 96 MET B N 1
ATOM 2218 C CA . MET B 1 96 ? 6.004 4.719 0.554 1 95.5 96 MET B CA 1
ATOM 2219 C C . MET B 1 96 ? 7.273 5.535 0.325 1 95.5 96 MET B C 1
ATOM 2221 O O . MET B 1 96 ? 7.684 5.742 -0.818 1 95.5 96 MET B O 1
ATOM 2225 N N . CYS B 1 97 ? 7.832 5.992 1.379 1 97 97 CYS B N 1
ATOM 2226 C CA . CYS B 1 97 ? 9.156 6.598 1.273 1 97 97 CYS B CA 1
ATOM 2227 C C . CYS B 1 97 ? 10.188 5.574 0.816 1 97 97 CYS B C 1
ATOM 2229 O O . CYS B 1 97 ? 9.961 4.367 0.92 1 97 97 CYS B O 1
ATOM 2231 N N . SER B 1 98 ? 11.32 6.172 0.317 1 94.5 98 SER B N 1
ATOM 2232 C CA . SER B 1 98 ? 12.469 5.305 0.049 1 94.5 98 SER B CA 1
ATOM 2233 C C . SER B 1 98 ? 12.875 4.523 1.295 1 94.5 98 SER B C 1
ATOM 2235 O O . SER B 1 98 ? 12.562 4.93 2.416 1 94.5 98 SER B O 1
ATOM 2237 N N . ALA B 1 99 ? 13.539 3.352 0.98 1 93.88 99 ALA B N 1
ATOM 2238 C CA . ALA B 1 99 ? 13.984 2.535 2.105 1 93.88 99 ALA B CA 1
ATOM 2239 C C . ALA B 1 99 ? 14.742 3.377 3.129 1 93.88 99 ALA B C 1
ATOM 2241 O O . ALA B 1 99 ? 15.609 4.172 2.768 1 93.88 99 ALA B O 1
ATOM 2242 N N . ASP B 1 100 ? 14.375 3.26 4.348 1 96.69 100 ASP B N 1
ATOM 2243 C CA . ASP B 1 100 ? 15.031 3.885 5.496 1 96.69 100 ASP B CA 1
ATOM 2244 C C . ASP B 1 100 ? 14.781 5.395 5.508 1 96.69 100 ASP B C 1
ATOM 2246 O O . ASP B 1 100 ? 15.664 6.164 5.895 1 96.69 100 ASP B O 1
ATOM 2250 N N . TRP B 1 101 ? 13.797 5.809 4.945 1 97.69 101 TRP B N 1
ATOM 2251 C CA . TRP B 1 101 ? 13.281 7.172 5.062 1 97.69 101 TRP B CA 1
ATOM 2252 C C . TRP B 1 101 ? 11.93 7.188 5.758 1 97.69 101 TRP B C 1
ATOM 2254 O O . TRP B 1 101 ? 11.242 6.164 5.812 1 97.69 101 TRP B O 1
ATOM 2264 N N . ALA B 1 102 ? 11.508 8.32 6.355 1 98.56 102 ALA B N 1
ATOM 2265 C CA . ALA B 1 102 ? 10.234 8.422 7.07 1 98.56 102 ALA B CA 1
ATOM 2266 C C . ALA B 1 102 ? 9.453 9.648 6.609 1 98.56 102 ALA B C 1
ATOM 2268 O O . ALA B 1 102 ? 10.047 10.672 6.246 1 98.56 102 ALA B O 1
ATOM 2269 N N . ILE B 1 103 ? 8.156 9.523 6.68 1 98.69 103 ILE B N 1
ATOM 2270 C CA . ILE B 1 103 ? 7.285 10.625 6.273 1 98.69 103 ILE B CA 1
ATOM 2271 C C . ILE B 1 103 ? 7.352 11.742 7.312 1 98.69 103 ILE B C 1
ATOM 2273 O O . ILE B 1 103 ? 7.102 11.516 8.5 1 98.69 103 ILE B O 1
ATOM 2277 N N . THR B 1 104 ? 7.629 13.023 6.805 1 98.75 104 THR B N 1
ATOM 2278 C CA . THR B 1 104 ? 7.785 14.156 7.711 1 98.75 104 THR B CA 1
ATOM 2279 C C . THR B 1 104 ? 6.926 15.328 7.262 1 98.75 104 THR B C 1
ATOM 2281 O O . THR B 1 104 ? 6.969 16.406 7.863 1 98.75 104 THR B O 1
ATOM 2284 N N . GLY B 1 105 ? 6.156 15.164 6.234 1 98.5 105 GLY B N 1
ATOM 2285 C CA . GLY B 1 105 ? 5.293 16.234 5.758 1 98.5 105 GLY B CA 1
ATOM 2286 C C . GLY B 1 105 ? 4.25 15.766 4.762 1 98.5 105 GLY B C 1
ATOM 2287 O O . GLY B 1 105 ? 4.41 14.711 4.145 1 98.5 105 GLY B O 1
ATOM 2288 N N . VAL B 1 106 ? 3.195 16.516 4.676 1 98.69 106 VAL B N 1
ATOM 2289 C CA . VAL B 1 106 ? 2.092 16.234 3.764 1 98.69 106 VAL B CA 1
ATOM 2290 C C . VAL B 1 106 ? 1.65 17.516 3.07 1 98.69 106 VAL B C 1
ATOM 2292 O O . VAL B 1 106 ? 1.505 18.562 3.717 1 98.69 106 VAL B O 1
ATOM 2295 N N . ASP B 1 107 ? 1.556 17.453 1.785 1 98.06 107 ASP B N 1
ATOM 2296 C CA . ASP B 1 107 ? 0.973 18.484 0.927 1 98.06 107 ASP B CA 1
ATOM 2297 C C . ASP B 1 107 ? -0.286 17.969 0.232 1 98.06 107 ASP B C 1
ATOM 2299 O O . ASP B 1 107 ? -0.272 16.891 -0.374 1 98.06 107 ASP B O 1
ATOM 2303 N N . SER B 1 108 ? -1.414 18.734 0.397 1 98.06 108 SER B N 1
ATOM 2304 C CA . SER B 1 108 ? -2.648 18.219 -0.184 1 98.06 108 SER B CA 1
ATOM 2305 C C . SER B 1 108 ? -3.531 19.344 -0.701 1 98.06 108 SER B C 1
ATOM 2307 O O . SER B 1 108 ? -3.492 20.453 -0.174 1 98.06 108 SER B O 1
ATOM 2309 N N . TYR B 1 109 ? -4.246 19.031 -1.693 1 96.12 109 TYR B N 1
ATOM 2310 C CA . TYR B 1 109 ? -5.25 19.953 -2.197 1 96.12 109 TYR B CA 1
ATOM 2311 C C . TYR B 1 109 ? -6.508 19.219 -2.641 1 96.12 109 TYR B C 1
ATOM 2313 O O . TYR B 1 109 ? -6.438 18.062 -3.061 1 96.12 109 TYR B O 1
ATOM 2321 N N . HIS B 1 110 ? -7.605 19.859 -2.475 1 97.88 110 HIS B N 1
ATOM 2322 C CA . HIS B 1 110 ? -8.922 19.328 -2.812 1 97.88 110 HIS B CA 1
ATOM 2323 C C . HIS B 1 110 ? -9.453 19.969 -4.098 1 97.88 110 HIS B C 1
ATOM 2325 O O . HIS B 1 110 ? -9.312 21.172 -4.305 1 97.88 110 HIS B O 1
ATOM 2331 N N . THR B 1 111 ? -10.016 19.125 -4.965 1 96.94 111 THR B N 1
ATOM 2332 C CA . THR B 1 111 ? -10.719 19.656 -6.125 1 96.94 111 THR B CA 1
ATOM 2333 C C . THR B 1 111 ? -12.211 19.391 -6.027 1 96.94 111 THR B C 1
ATOM 2335 O O . THR B 1 111 ? -12.625 18.25 -5.77 1 96.94 111 THR B O 1
ATOM 2338 N N . ASN B 1 112 ? -12.977 20.422 -6.336 1 96 112 ASN B N 1
ATOM 2339 C CA . ASN B 1 112 ? -14.422 20.266 -6.266 1 96 112 ASN B CA 1
ATOM 2340 C C . ASN B 1 112 ? -14.977 19.531 -7.48 1 96 112 ASN B C 1
ATOM 2342 O O . ASN B 1 112 ? -16.125 19.094 -7.473 1 96 112 ASN B O 1
ATOM 2346 N N . ILE B 1 113 ? -14.227 19.438 -8.508 1 95.31 113 ILE B N 1
ATOM 2347 C CA . ILE B 1 113 ? -14.633 18.703 -9.695 1 95.31 113 ILE B CA 1
ATOM 2348 C C . ILE B 1 113 ? -14.68 17.203 -9.383 1 95.31 113 ILE B C 1
ATOM 2350 O O . ILE B 1 113 ? -15.664 16.531 -9.672 1 95.31 113 ILE B O 1
ATOM 2354 N N . ASN B 1 114 ? -13.68 16.734 -8.703 1 95.62 114 ASN B N 1
ATOM 2355 C CA . ASN B 1 114 ? -13.562 15.312 -8.383 1 95.62 114 ASN B CA 1
ATOM 2356 C C . ASN B 1 114 ? -14.07 15.008 -6.977 1 95.62 114 ASN B C 1
ATOM 2358 O O . ASN B 1 114 ? -14.25 13.852 -6.613 1 95.62 114 ASN B O 1
ATOM 2362 N N . GLU B 1 115 ? -14.258 16.125 -6.211 1 98.06 115 GLU B N 1
ATOM 2363 C CA . GLU B 1 115 ? -14.602 15.984 -4.797 1 98.06 115 GLU B CA 1
ATOM 2364 C C . GLU B 1 115 ? -13.648 15.031 -4.09 1 98.06 115 GLU B C 1
ATOM 2366 O O . GLU B 1 115 ? -14.086 14.102 -3.4 1 98.06 115 GLU B O 1
ATOM 2371 N N . ASP B 1 116 ? -12.375 15.219 -4.297 1 98.19 116 ASP B N 1
ATOM 2372 C CA . ASP B 1 116 ? -11.312 14.383 -3.758 1 98.19 116 ASP B CA 1
ATOM 2373 C C . ASP B 1 116 ? -10.055 15.203 -3.475 1 98.19 116 ASP B C 1
ATOM 2375 O O . ASP B 1 116 ? -9.906 16.312 -3.986 1 98.19 116 ASP B O 1
ATOM 2379 N N . ARG B 1 117 ? -9.211 14.695 -2.605 1 98.06 117 ARG B N 1
ATOM 2380 C CA . ARG B 1 117 ? -7.93 15.328 -2.311 1 98.06 117 ARG B CA 1
ATOM 2381 C C . ARG B 1 117 ?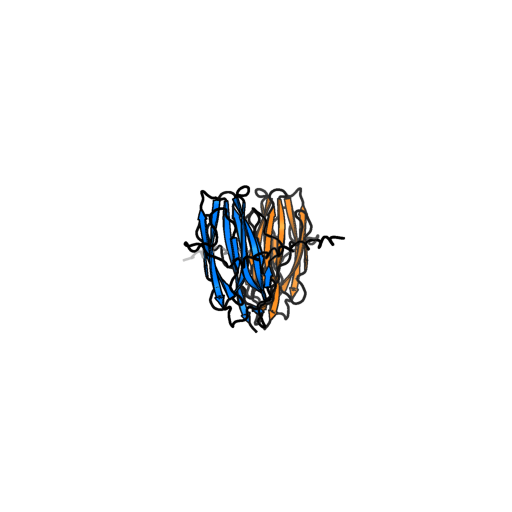 -6.777 14.555 -2.939 1 98.06 117 ARG B C 1
ATOM 2383 O O . ARG B 1 117 ? -6.809 13.32 -2.996 1 98.06 117 ARG B O 1
ATOM 2390 N N . ARG B 1 118 ? -5.77 15.227 -3.303 1 97.94 118 ARG B N 1
ATOM 2391 C CA . ARG B 1 118 ? -4.496 14.695 -3.779 1 97.94 118 ARG B CA 1
ATOM 2392 C C . ARG B 1 118 ? -3.371 15 -2.795 1 97.94 118 ARG B C 1
ATOM 2394 O O . ARG B 1 118 ? -3.43 15.992 -2.066 1 97.94 118 ARG B O 1
ATOM 2401 N N . PHE B 1 119 ? -2.406 14.18 -2.812 1 98.38 119 PHE B N 1
ATOM 2402 C CA . PHE B 1 119 ? -1.403 14.289 -1.761 1 98.38 119 PHE B CA 1
ATOM 2403 C C . PHE B 1 119 ? 0.003 14.25 -2.346 1 98.38 119 PHE B C 1
ATOM 2405 O O . PHE B 1 119 ? 0.233 13.625 -3.381 1 98.38 119 PHE B O 1
ATOM 2412 N N . LYS B 1 120 ? 0.877 14.953 -1.751 1 98.06 120 LYS B N 1
ATOM 2413 C CA . LYS B 1 120 ? 2.33 14.844 -1.842 1 98.06 120 LYS B CA 1
ATOM 2414 C C . LYS B 1 120 ? 2.955 14.641 -0.464 1 98.06 120 LYS B C 1
ATOM 2416 O O . LYS B 1 120 ? 2.482 15.211 0.525 1 98.06 120 LYS B O 1
ATOM 2421 N N . PHE B 1 121 ? 4.035 13.875 -0.45 1 98.56 121 PHE B N 1
ATOM 2422 C CA . PHE B 1 121 ? 4.609 13.547 0.849 1 98.56 121 PHE B CA 1
ATOM 2423 C C . PHE B 1 121 ? 6.082 13.938 0.901 1 98.56 121 PHE B C 1
ATOM 2425 O O . PHE B 1 121 ? 6.805 13.797 -0.088 1 98.56 121 PHE B O 1
ATOM 2432 N N . LYS B 1 122 ? 6.43 14.414 2.061 1 98.56 122 LYS B N 1
ATOM 2433 C CA . LYS B 1 122 ? 7.84 14.672 2.338 1 98.56 122 LYS B CA 1
ATOM 2434 C C . LYS B 1 122 ? 8.453 13.539 3.166 1 98.56 122 LYS B C 1
ATOM 2436 O O . LYS B 1 122 ? 7.867 13.109 4.164 1 98.56 122 LYS B O 1
ATOM 2441 N N . CYS B 1 123 ? 9.625 13.078 2.736 1 98.56 123 CYS B N 1
ATOM 2442 C CA . CYS B 1 123 ? 10.352 12.039 3.459 1 98.56 123 CYS B CA 1
ATOM 2443 C C . CYS B 1 123 ? 11.742 12.516 3.846 1 98.56 123 CYS B C 1
ATOM 2445 O O . CYS B 1 123 ? 12.406 13.211 3.068 1 98.56 123 CYS B O 1
ATOM 2447 N N . CYS B 1 124 ? 12.148 12.164 5.027 1 98.56 124 CYS B N 1
ATOM 2448 C CA . CYS B 1 124 ? 13.508 12.445 5.465 1 98.56 124 CYS B CA 1
ATOM 2449 C C . CYS B 1 124 ? 14.258 11.156 5.789 1 98.56 124 CYS B C 1
ATOM 2451 O O . CYS B 1 124 ? 13.656 10.195 6.281 1 98.56 124 CYS B O 1
ATOM 2453 N N . LYS B 1 125 ? 15.523 11.203 5.59 1 98.06 125 LYS B N 1
ATOM 2454 C CA . LYS B 1 125 ? 16.391 10.031 5.723 1 98.06 125 LYS B CA 1
ATOM 2455 C C . LYS B 1 125 ? 16.656 9.719 7.191 1 98.06 125 LYS B C 1
ATOM 2457 O O . LYS B 1 125 ? 16.828 10.625 8.008 1 98.06 125 LYS B O 1
ATOM 2462 N N . LEU B 1 126 ? 16.688 8.414 7.504 1 97.44 126 LEU B N 1
ATOM 2463 C CA . LEU B 1 126 ? 17.141 7.957 8.812 1 97.44 126 LEU B CA 1
ATOM 2464 C C . LEU B 1 126 ? 18.656 7.852 8.859 1 97.44 126 LEU B C 1
ATOM 2466 O O . LEU B 1 126 ? 19.281 7.316 7.934 1 97.44 126 LEU B O 1
ATOM 2470 N N . GLU B 1 127 ? 19.234 8.328 9.945 1 95.81 127 GLU B N 1
ATOM 2471 C CA . GLU B 1 127 ? 20.688 8.242 10.109 1 95.81 127 GLU B CA 1
ATOM 2472 C C . GLU B 1 127 ? 21.078 6.957 10.828 1 95.81 127 GLU B C 1
ATOM 2474 O O . GLU B 1 127 ? 20.703 6.742 11.984 1 95.81 127 GLU B O 1
ATOM 2479 N N . SER B 1 128 ? 21.891 6.062 10.188 1 93.12 128 SER B N 1
ATOM 2480 C CA . SER B 1 128 ? 22.562 4.902 10.75 1 93.12 128 SER B CA 1
ATOM 2481 C C . SER B 1 128 ? 21.578 3.82 11.156 1 93.12 128 SER B C 1
ATOM 2483 O O . SER B 1 128 ? 21.938 2.85 11.828 1 93.12 128 SER B O 1
ATOM 2485 N N . TYR B 1 129 ? 20.297 4.02 11.023 1 94.31 129 TYR B N 1
ATOM 2486 C CA . TYR B 1 129 ? 19.281 3.029 11.352 1 94.31 129 TYR B CA 1
ATOM 2487 C C . TYR B 1 129 ? 18.531 2.566 10.102 1 94.31 129 TYR B C 1
ATOM 2489 O O . TYR B 1 129 ? 18.422 3.316 9.125 1 94.31 129 TYR B O 1
ATOM 2497 N N . LYS B 1 130 ? 18.094 1.386 10.18 1 94 130 LYS B N 1
ATOM 2498 C CA . LYS B 1 130 ? 17.281 0.781 9.133 1 94 130 LYS B CA 1
ATOM 2499 C C . LYS B 1 130 ? 15.867 0.496 9.633 1 94 130 LYS B C 1
ATOM 2501 O O . LYS B 1 130 ? 15.656 0.27 10.828 1 94 130 LYS B O 1
ATOM 2506 N N . THR B 1 131 ? 14.938 0.583 8.734 1 95.44 131 THR B N 1
ATOM 2507 C CA . THR B 1 131 ? 13.578 0.2 9.094 1 95.44 131 THR B CA 1
ATOM 2508 C C . THR B 1 131 ? 13.43 -1.318 9.102 1 95.44 131 THR B C 1
ATOM 2510 O O . THR B 1 131 ? 14.008 -2.01 8.266 1 95.44 131 THR B O 1
ATOM 2513 N N . THR B 1 132 ? 12.719 -1.814 10.031 1 94.31 132 THR B N 1
ATOM 2514 C CA . THR B 1 132 ? 12.453 -3.244 10.148 1 94.31 132 THR B CA 1
ATOM 2515 C C . THR B 1 132 ? 11.062 -3.49 10.727 1 94.31 132 THR B C 1
ATOM 2517 O O . THR B 1 132 ? 10.438 -2.576 11.266 1 94.31 132 THR B O 1
ATOM 2520 N N . GLY B 1 133 ? 10.594 -4.699 10.547 1 92.69 133 GLY B N 1
ATOM 2521 C CA . GLY B 1 133 ? 9.336 -5.082 11.172 1 92.69 133 GLY B CA 1
ATOM 2522 C C . GLY B 1 133 ? 8.18 -4.164 10.812 1 92.69 133 GLY B C 1
ATOM 2523 O O . GLY B 1 133 ? 7.461 -3.691 11.688 1 92.69 133 GLY B O 1
ATOM 2524 N N . CYS B 1 134 ? 8.078 -3.832 9.578 1 95.12 134 CYS B N 1
ATOM 2525 C CA . CYS B 1 134 ? 7.035 -2.92 9.133 1 95.12 134 CYS B CA 1
ATOM 2526 C C . CYS B 1 134 ? 5.664 -3.584 9.203 1 95.12 134 CYS B C 1
ATOM 2528 O O . CYS B 1 134 ? 5.539 -4.781 8.938 1 95.12 134 CYS B O 1
ATOM 2530 N N . GLU B 1 135 ? 4.652 -2.734 9.609 1 93.69 135 GLU B N 1
ATOM 2531 C CA . GLU B 1 135 ? 3.273 -3.195 9.734 1 93.69 135 GLU B CA 1
ATOM 2532 C C . GLU B 1 135 ? 2.295 -2.174 9.164 1 93.69 135 GLU B C 1
ATOM 2534 O O . GLU B 1 135 ? 2.447 -0.97 9.375 1 93.69 135 GLU B O 1
ATOM 2539 N N . MET B 1 136 ? 1.312 -2.703 8.43 1 94.44 136 MET B N 1
ATOM 2540 C CA . MET B 1 136 ? 0.267 -1.852 7.875 1 94.44 136 MET B CA 1
ATOM 2541 C C . MET B 1 136 ? -1.008 -1.938 8.703 1 94.44 136 MET B C 1
ATOM 2543 O O . MET B 1 136 ? -1.409 -3.025 9.125 1 94.44 136 MET B O 1
ATOM 2547 N N . THR B 1 137 ? -1.658 -0.857 8.93 1 96.44 137 THR B N 1
ATOM 2548 C CA . THR B 1 137 ? -2.922 -0.854 9.656 1 96.44 137 THR B CA 1
ATOM 2549 C C . THR B 1 137 ? -4.059 -1.346 8.773 1 96.44 137 THR B C 1
ATOM 2551 O O . THR B 1 137 ? -3.926 -1.385 7.543 1 96.44 137 THR B O 1
ATOM 2554 N N . SER B 1 138 ? -5.16 -1.746 9.5 1 93.19 138 SER B N 1
ATOM 2555 C CA . SER B 1 138 ? -6.426 -1.727 8.766 1 93.19 138 SER B CA 1
ATOM 2556 C C . SER B 1 138 ? -6.867 -0.3 8.461 1 93.19 138 SER B C 1
ATOM 2558 O O . SER B 1 138 ? -6.145 0.655 8.758 1 93.19 138 SER B O 1
ATOM 2560 N N . PHE B 1 139 ? -8.023 -0.163 7.75 1 96.25 139 PHE B N 1
ATOM 2561 C CA . PHE B 1 139 ? -8.531 1.188 7.539 1 96.25 139 PHE B CA 1
ATOM 2562 C C . PHE B 1 139 ? -8.75 1.9 8.867 1 96.25 139 PHE B C 1
ATOM 2564 O O . PHE B 1 139 ? -9.367 1.35 9.781 1 96.25 139 PHE B O 1
ATOM 2571 N N . LEU B 1 140 ? -8.266 3.098 8.898 1 98.5 140 LEU B N 1
ATOM 2572 C CA . LEU B 1 140 ? -8.266 3.863 10.141 1 98.5 140 LEU B CA 1
ATOM 2573 C C . LEU B 1 140 ? -9.555 4.66 10.289 1 98.5 140 LEU B C 1
ATOM 2575 O O . LEU B 1 140 ? -9.844 5.18 11.367 1 98.5 140 LEU B O 1
ATOM 2579 N N . ASN B 1 141 ? -10.281 4.816 9.25 1 98.56 141 ASN B N 1
ATOM 2580 C CA . ASN B 1 141 ? -11.594 5.461 9.258 1 98.56 141 ASN B CA 1
ATOM 2581 C C . ASN B 1 141 ? -12.578 4.742 8.344 1 98.56 141 ASN B C 1
ATOM 2583 O O . ASN B 1 141 ? -12.195 4.223 7.293 1 98.56 141 ASN B O 1
ATOM 2587 N N . ALA B 1 142 ? -13.828 4.785 8.758 1 97.31 142 ALA B N 1
ATOM 2588 C CA . ALA B 1 142 ? -14.898 4.523 7.797 1 97.31 142 ALA B CA 1
ATOM 2589 C C . ALA B 1 142 ? -15.094 5.699 6.848 1 97.31 142 ALA B C 1
ATOM 2591 O O . ALA B 1 142 ? -14.688 6.824 7.156 1 97.31 142 ALA B O 1
ATOM 2592 N N . LEU B 1 143 ? -15.648 5.367 5.688 1 97.5 143 LEU B N 1
ATOM 2593 C CA . LEU B 1 143 ? -16.062 6.48 4.836 1 97.5 143 LEU B CA 1
ATOM 2594 C C . LEU B 1 143 ? -16.984 7.426 5.59 1 97.5 143 LEU B C 1
ATOM 2596 O O . LEU B 1 143 ? -17.906 6.98 6.277 1 97.5 143 LEU B O 1
ATOM 2600 N N . ASP B 1 144 ? -16.703 8.727 5.52 1 98.31 144 ASP B N 1
ATOM 2601 C CA . ASP B 1 144 ? -17.406 9.812 6.203 1 98.31 144 ASP B CA 1
ATOM 2602 C C . ASP B 1 144 ? -17.094 9.805 7.699 1 98.31 144 ASP B C 1
ATOM 2604 O O . ASP B 1 144 ? -17.656 10.594 8.461 1 98.31 144 ASP B O 1
ATOM 2608 N N . GLY B 1 145 ? -16.266 8.938 8.109 1 98.38 145 GLY B N 1
ATOM 2609 C CA . GLY B 1 145 ? -15.938 8.82 9.523 1 98.38 145 GLY B CA 1
ATOM 2610 C C . GLY B 1 145 ? -14.641 9.508 9.898 1 98.38 145 GLY B C 1
ATOM 2611 O O . GLY B 1 145 ? -13.844 9.859 9.023 1 98.38 145 GLY B O 1
ATOM 2612 N N . GLU B 1 146 ? -14.438 9.633 11.172 1 98.56 146 GLU B N 1
ATOM 2613 C CA . GLU B 1 146 ? -13.25 10.281 11.727 1 98.56 146 GLU B CA 1
ATOM 2614 C C . GLU B 1 146 ? -12.047 9.344 11.703 1 98.56 146 GLU B C 1
ATOM 2616 O O . GLU B 1 146 ? -12.195 8.133 11.883 1 98.56 146 GLU B O 1
ATOM 2621 N N . MET B 1 147 ? -10.914 9.906 11.383 1 98.81 147 MET B N 1
ATOM 2622 C CA . MET B 1 147 ? -9.641 9.219 11.547 1 98.81 147 MET B CA 1
ATOM 2623 C C . MET B 1 147 ? -8.859 9.797 12.727 1 98.81 147 MET B C 1
ATOM 2625 O O . MET B 1 147 ? -8.695 11.008 12.836 1 98.81 147 MET B O 1
ATOM 2629 N N . ASP B 1 148 ? -8.508 8.977 13.617 1 98.81 148 ASP B N 1
ATOM 2630 C CA . ASP B 1 148 ? -7.668 9.328 14.758 1 98.81 148 ASP B CA 1
ATOM 2631 C C . ASP B 1 148 ? -6.551 8.305 14.945 1 98.81 148 ASP B C 1
ATOM 2633 O O . ASP B 1 148 ? -6.781 7.219 15.492 1 98.81 148 ASP B O 1
ATOM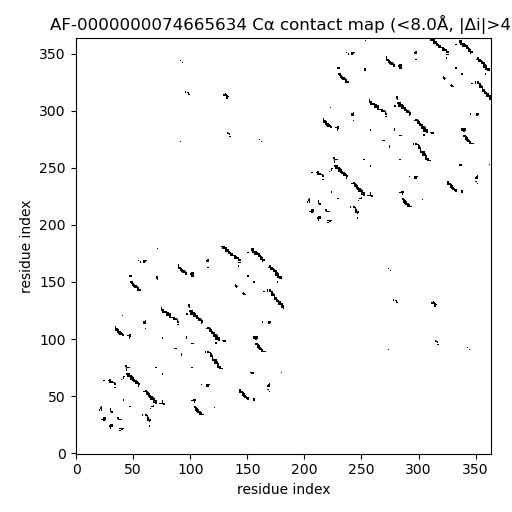 2637 N N . TYR B 1 149 ? -5.391 8.703 14.516 1 98.88 149 TYR B N 1
ATOM 2638 C CA . TYR B 1 149 ? -4.301 7.734 14.5 1 98.88 149 TYR B CA 1
ATOM 2639 C C . TYR B 1 149 ? -3.043 8.32 15.133 1 98.88 149 TYR B C 1
ATOM 2641 O O . TYR B 1 149 ? -2.688 9.469 14.867 1 98.88 149 TYR B O 1
ATOM 2649 N N . SER B 1 150 ? -2.385 7.535 15.961 1 9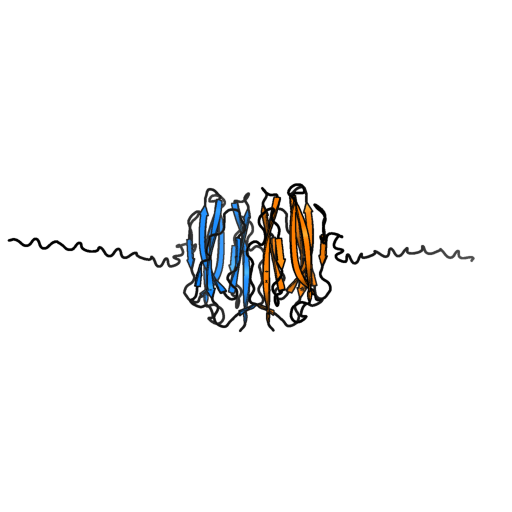8.81 150 SER B N 1
ATOM 2650 C CA . SER B 1 150 ? -1.074 7.855 16.516 1 98.81 150 SER B CA 1
ATOM 2651 C C . SER B 1 150 ? -0.048 6.781 16.156 1 98.81 150 SER B C 1
ATOM 2653 O O . SER B 1 150 ? -0.297 5.59 16.359 1 98.81 150 SER B O 1
ATOM 2655 N N . VAL B 1 151 ? 1.056 7.242 15.625 1 98.5 151 VAL B N 1
ATOM 2656 C CA . VAL B 1 151 ? 2.15 6.316 15.352 1 98.5 151 VAL B CA 1
ATOM 2657 C C . VAL B 1 151 ? 2.645 5.703 16.656 1 98.5 151 VAL B C 1
ATOM 2659 O O . VAL B 1 151 ? 2.973 6.426 17.609 1 98.5 151 VAL B O 1
ATOM 2662 N N . PRO B 1 152 ? 2.727 4.344 16.719 1 97.94 152 PRO B N 1
ATOM 2663 C CA . PRO B 1 152 ? 3.166 3.723 17.984 1 97.94 152 PRO B CA 1
ATOM 2664 C C . PRO B 1 152 ? 4.566 4.164 18.391 1 97.94 152 PRO B C 1
ATOM 2666 O O . PRO B 1 152 ? 5.402 4.473 17.547 1 97.94 152 PRO B O 1
ATOM 2669 N N . GLU B 1 153 ? 4.754 4.129 19.75 1 95.94 153 GLU B N 1
ATOM 2670 C CA . GLU B 1 153 ? 6.066 4.484 20.266 1 95.94 153 GLU B CA 1
ATOM 2671 C C . GLU B 1 153 ? 7.16 3.615 19.656 1 95.94 153 GLU B C 1
ATOM 2673 O O . GLU B 1 153 ? 6.98 2.408 19.484 1 95.94 153 GLU B O 1
ATOM 2678 N N . GLY B 1 154 ? 8.258 4.262 19.359 1 96.19 154 GLY B N 1
ATOM 2679 C CA . GLY B 1 154 ? 9.414 3.541 18.859 1 96.19 154 GLY B CA 1
ATOM 2680 C C . GLY B 1 154 ? 9.328 3.25 17.375 1 96.19 154 GLY B C 1
ATOM 2681 O O . GLY B 1 154 ? 10.234 2.643 16.797 1 96.19 154 GLY B O 1
ATOM 2682 N N . ARG B 1 155 ? 8.266 3.646 16.734 1 97.38 155 ARG B N 1
ATOM 2683 C CA . ARG B 1 155 ? 8.094 3.393 15.312 1 97.38 155 ARG B CA 1
ATOM 2684 C C . ARG B 1 155 ? 8.023 4.699 14.523 1 97.38 155 ARG B C 1
ATOM 2686 O O . ARG B 1 155 ? 7.848 5.77 15.109 1 97.38 155 ARG B O 1
ATOM 2693 N N . VAL B 1 156 ? 8.258 4.59 13.211 1 98.5 156 VAL B N 1
ATOM 2694 C CA . VAL B 1 156 ? 8.125 5.75 12.336 1 98.5 156 VAL B CA 1
ATOM 2695 C C . VAL B 1 156 ? 7.141 5.441 11.219 1 98.5 156 VAL B C 1
ATOM 2697 O O . VAL B 1 156 ? 7.004 4.289 10.797 1 98.5 156 VAL B O 1
ATO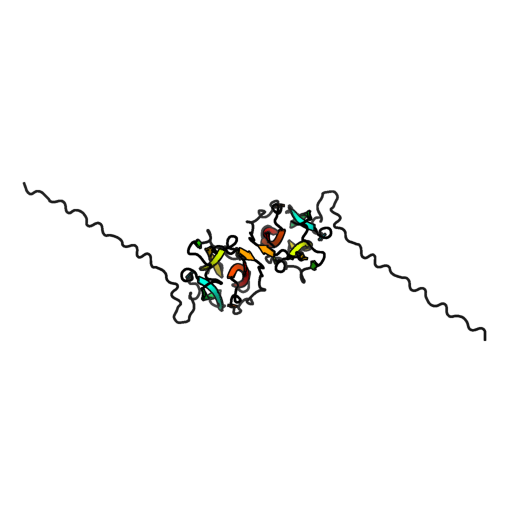M 2700 N N . LEU B 1 157 ? 6.445 6.484 10.789 1 98.69 157 LEU B N 1
ATOM 2701 C CA . LEU B 1 157 ? 5.543 6.391 9.648 1 98.69 157 LEU B CA 1
ATOM 2702 C C . LEU B 1 157 ? 6.324 6.375 8.336 1 98.69 157 LEU B C 1
ATOM 2704 O O . LEU B 1 157 ? 7.074 7.309 8.047 1 98.69 157 LEU B O 1
ATOM 2708 N N . VAL B 1 158 ? 6.117 5.289 7.488 1 98.31 158 VAL B N 1
ATOM 2709 C CA . VAL B 1 158 ? 6.949 5.176 6.293 1 98.31 158 VAL B CA 1
ATOM 2710 C C . VAL B 1 158 ? 6.062 5.094 5.051 1 98.31 158 VAL B C 1
ATOM 2712 O O . VAL B 1 158 ? 6.547 5.234 3.928 1 98.31 158 VAL B O 1
ATOM 2715 N N . GLY B 1 159 ? 4.824 4.855 5.188 1 97.75 159 GLY B N 1
ATOM 2716 C CA . GLY B 1 159 ? 3.916 4.73 4.059 1 97.75 159 GLY B CA 1
ATOM 2717 C C . GLY B 1 159 ? 2.52 5.242 4.359 1 97.75 159 GLY B C 1
ATOM 2718 O O . GLY B 1 159 ? 2.064 5.191 5.504 1 97.75 159 GLY B O 1
ATOM 2719 N N . TRP B 1 160 ? 1.816 5.707 3.328 1 98.31 160 TRP B N 1
ATOM 2720 C CA . TRP B 1 160 ? 0.46 6.242 3.369 1 98.31 160 TRP B CA 1
ATOM 2721 C C . TRP B 1 160 ? -0.377 5.695 2.219 1 98.31 160 TRP B C 1
ATOM 2723 O O . TRP B 1 160 ? -0.036 5.887 1.049 1 98.31 160 TRP B O 1
ATOM 2733 N N . PHE B 1 161 ? -1.479 5.059 2.619 1 96.81 161 PHE B N 1
ATOM 2734 C CA . PHE B 1 161 ? -2.369 4.453 1.637 1 96.81 161 PHE B CA 1
ATOM 2735 C C . PHE B 1 161 ? -3.799 4.949 1.823 1 96.81 161 PHE B C 1
ATOM 2737 O O . PHE B 1 161 ? -4.238 5.176 2.951 1 96.81 161 PHE B O 1
ATOM 2744 N N . SER B 1 162 ? -4.512 5.105 0.748 1 97.31 162 SER B N 1
ATOM 2745 C CA . SER B 1 162 ? -5.918 5.477 0.869 1 97.31 162 SER B CA 1
ATOM 2746 C C . SER B 1 162 ? -6.707 5.059 -0.368 1 97.31 162 SER B C 1
ATOM 2748 O O . SER B 1 162 ? -6.129 4.801 -1.424 1 97.31 162 SER B O 1
ATOM 2750 N N . GLU B 1 163 ? -7.98 4.934 -0.202 1 94.88 163 GLU B N 1
ATOM 2751 C CA . GLU B 1 163 ? -8.953 4.676 -1.264 1 94.88 163 GLU B CA 1
ATOM 2752 C C . GLU B 1 163 ? -10.062 5.723 -1.258 1 94.88 163 GLU B C 1
ATOM 2754 O O . GLU B 1 163 ? -10.523 6.141 -0.193 1 94.88 163 GLU B O 1
ATOM 2759 N N . HIS B 1 164 ? -10.375 6.125 -2.463 1 96.25 164 HIS B N 1
ATOM 2760 C CA . HIS B 1 164 ? -11.477 7.066 -2.615 1 96.25 164 HIS B CA 1
ATOM 2761 C C . HIS B 1 164 ? -12.758 6.352 -3.025 1 96.25 164 HIS B C 1
ATOM 2763 O O . HIS B 1 164 ? -12.727 5.426 -3.84 1 96.25 164 HIS B O 1
ATOM 2769 N N . ASP B 1 165 ? -13.805 6.824 -2.447 1 94.25 165 ASP B N 1
ATOM 2770 C CA . ASP B 1 165 ? -15.125 6.305 -2.807 1 94.25 165 ASP B CA 1
ATOM 2771 C C . ASP B 1 165 ? -15.977 7.379 -3.473 1 94.25 165 ASP B C 1
ATOM 2773 O O . ASP B 1 165 ? -16.297 8.398 -2.855 1 94.25 165 ASP B O 1
ATOM 2777 N N . ASP B 1 166 ? -16.438 7.137 -4.68 1 92.44 166 ASP B N 1
ATOM 2778 C CA . ASP B 1 166 ? -17.172 8.125 -5.473 1 92.44 166 ASP B CA 1
ATOM 2779 C C . ASP B 1 166 ? -18.578 8.336 -4.922 1 92.44 166 ASP B C 1
ATOM 2781 O O . ASP B 1 166 ? -19.219 9.359 -5.203 1 92.44 166 ASP B O 1
ATOM 2785 N N . LYS B 1 167 ? -19.078 7.383 -4.246 1 93.94 167 LYS B N 1
ATOM 2786 C CA . LYS B 1 167 ? -20.422 7.523 -3.695 1 93.94 167 LYS B CA 1
ATOM 2787 C C . LYS B 1 167 ? -20.438 8.477 -2.506 1 93.94 167 LYS B C 1
ATOM 2789 O O . LYS B 1 167 ? -21.266 9.398 -2.449 1 93.94 167 LYS B O 1
ATOM 2794 N N . THR B 1 168 ? -19.5 8.305 -1.596 1 97.06 168 THR B N 1
ATOM 2795 C CA . THR B 1 168 ? -19.453 9.133 -0.394 1 97.06 168 THR B CA 1
ATOM 2796 C C . THR B 1 168 ? -18.547 10.344 -0.618 1 97.06 168 THR B C 1
ATOM 2798 O O . THR B 1 168 ? -18.531 11.266 0.206 1 97.06 168 THR B O 1
ATOM 2801 N N . GLU B 1 169 ? -17.812 10.32 -1.721 1 97.81 169 GLU B N 1
ATOM 2802 C CA . GLU B 1 169 ? -16.859 11.375 -2.045 1 97.81 169 GLU B CA 1
ATOM 2803 C C . GLU B 1 169 ? -15.867 11.602 -0.898 1 97.81 169 GLU B C 1
ATOM 2805 O O . GLU B 1 169 ? -15.617 12.742 -0.503 1 97.81 169 GLU B O 1
ATOM 2810 N N . ASP B 1 170 ? -15.414 10.531 -0.307 1 98.44 170 ASP B N 1
ATOM 2811 C CA . ASP B 1 170 ? -14.461 10.531 0.797 1 98.44 170 ASP B CA 1
ATOM 2812 C C . ASP B 1 170 ? -13.391 9.469 0.595 1 98.44 170 ASP B C 1
ATOM 2814 O O . ASP B 1 170 ? -13.508 8.625 -0.297 1 98.44 170 ASP B O 1
ATOM 2818 N N . ARG B 1 171 ? -12.328 9.641 1.354 1 98 171 ARG B N 1
ATOM 2819 C CA . ARG B 1 171 ? -11.258 8.648 1.35 1 98 171 ARG B CA 1
ATOM 2820 C C . ARG B 1 171 ? -11.164 7.941 2.697 1 98 171 ARG B C 1
ATOM 2822 O O . ARG B 1 171 ? -11.438 8.539 3.74 1 98 171 ARG B O 1
ATOM 2829 N N . ARG B 1 172 ? -10.781 6.707 2.662 1 97.75 172 ARG B N 1
ATOM 2830 C CA . ARG B 1 172 ? -10.32 6 3.854 1 97.75 172 ARG B CA 1
ATOM 2831 C C . ARG B 1 172 ? -8.836 5.676 3.758 1 97.75 172 ARG B C 1
ATOM 2833 O O . ARG B 1 172 ? -8.305 5.488 2.662 1 97.75 172 ARG B O 1
ATOM 2840 N N . HIS B 1 173 ? -8.18 5.633 4.922 1 98.31 173 HIS B N 1
ATOM 2841 C CA . HIS B 1 173 ? -6.727 5.684 4.922 1 98.31 173 HIS B CA 1
ATOM 2842 C C . HIS B 1 173 ? -6.133 4.52 5.707 1 98.31 173 HIS B C 1
ATOM 2844 O O . HIS B 1 173 ? -6.746 4.031 6.66 1 98.31 173 HIS B O 1
ATOM 2850 N N . LYS B 1 174 ? -4.949 4.02 5.309 1 97.38 174 LYS B N 1
ATOM 2851 C CA . LYS B 1 174 ? -4.07 3.084 6.004 1 97.38 174 LYS B CA 1
ATOM 2852 C C . LYS B 1 174 ? -2.664 3.662 6.156 1 97.38 174 LYS B C 1
ATOM 2854 O O . LYS B 1 174 ? -2.197 4.406 5.293 1 97.38 174 LYS B O 1
ATOM 2859 N N . MET B 1 175 ? -2.043 3.275 7.242 1 98.56 175 MET B N 1
ATOM 2860 C CA . MET B 1 175 ? -0.675 3.719 7.488 1 98.56 175 MET B CA 1
ATOM 2861 C C . MET B 1 175 ? 0.268 2.529 7.629 1 98.56 175 MET B C 1
ATOM 2863 O O . MET B 1 175 ? -0.134 1.465 8.102 1 98.56 175 MET B O 1
ATOM 2867 N N . LEU B 1 176 ? 1.461 2.74 7.145 1 97.88 176 LEU B N 1
ATOM 2868 C CA . LEU B 1 176 ? 2.535 1.77 7.316 1 97.88 176 LEU B CA 1
ATOM 2869 C C . LEU B 1 176 ? 3.623 2.316 8.234 1 97.88 176 LEU B C 1
ATOM 2871 O O . LEU B 1 176 ? 4.18 3.387 7.977 1 97.88 176 LEU B O 1
ATOM 2875 N N . THR B 1 177 ? 3.908 1.565 9.305 1 98.06 177 THR B N 1
ATOM 2876 C CA . THR B 1 177 ? 4.941 1.988 10.242 1 98.06 177 THR B CA 1
ATOM 2877 C C . THR B 1 177 ? 5.988 0.894 10.422 1 98.06 177 THR B C 1
ATOM 2879 O O . THR B 1 177 ? 5.703 -0.287 10.219 1 98.06 177 THR B O 1
ATOM 2882 N N . CYS B 1 178 ? 7.16 1.292 10.781 1 97.38 178 CYS B N 1
ATOM 2883 C CA . CYS B 1 178 ? 8.258 0.352 10.984 1 97.38 178 CYS B CA 1
ATOM 2884 C C . CYS B 1 178 ? 9 0.658 12.281 1 97.38 178 CYS B C 1
ATOM 2886 O O . CYS B 1 178 ? 9.07 1.812 12.711 1 97.38 178 CYS B O 1
ATOM 2888 N N . SER B 1 179 ? 9.562 -0.375 12.852 1 96.31 179 SER B N 1
ATOM 2889 C CA . SER B 1 179 ? 10.555 -0.197 13.906 1 96.31 179 SER B CA 1
ATOM 2890 C C . SER B 1 179 ? 11.93 0.134 13.32 1 96.31 179 SER B C 1
ATOM 2892 O O . SER B 1 179 ? 12.102 0.156 12.102 1 96.31 179 SER B O 1
ATOM 2894 N N . LEU B 1 180 ? 12.781 0.499 14.172 1 95.75 180 LEU B N 1
ATOM 2895 C CA . LEU B 1 180 ? 14.125 0.864 13.727 1 95.75 180 LEU B CA 1
ATOM 2896 C C . LEU B 1 180 ? 15.164 -0.073 14.328 1 95.75 180 LEU B C 1
ATOM 2898 O O . LEU B 1 180 ? 15.055 -0.473 15.492 1 95.75 180 LEU B O 1
ATOM 2902 N N . ARG B 1 181 ? 16.172 -0.354 13.523 1 91.81 181 ARG B N 1
ATOM 2903 C CA . ARG B 1 181 ? 17.297 -1.16 13.977 1 91.81 181 ARG B CA 1
ATOM 2904 C C . ARG B 1 181 ? 18.609 -0.652 13.383 1 91.81 181 ARG B C 1
ATOM 2906 O O . ARG B 1 181 ? 18.625 -0.089 12.289 1 91.81 181 ARG B O 1
ATOM 2913 N N . LEU B 1 182 ? 19.625 -0.8 14.234 1 89.88 182 LEU B N 1
ATOM 2914 C CA . LEU B 1 182 ? 20.953 -0.409 13.75 1 89.88 182 LEU B CA 1
ATOM 2915 C C . LEU B 1 182 ? 21.406 -1.319 12.617 1 89.88 182 LEU B C 1
ATOM 2917 O O . LEU B 1 182 ? 21.094 -2.514 12.617 1 89.88 182 LEU B O 1
#

pLDDT: mean 88.86, std 19.36, range [25.5, 98.88]

Radius of gyration: 26.53 Å; Cα contacts (8 Å, |Δi|>4): 895; chains: 2; bounding box: 67×138×45 Å

Sequence (364 aa):
MVGRISASPAVLAFVLAIGIAGNIARADGFVNNWDKPFVYQCPGRQTLSSIYSIHNNYYEDRRFKFGCRTGPHDVISTTCKWSEQRTYSDQPVNFMCSADWAITGVDSYHTNINEDRRFKFKCCKLESYKTTGCEMTSFLNALDGEMDYSVPEGRVLVGWFSEHDDKTEDRRHKMLTCSLRLMVGRISASPAVLAFVLAIGIAGNIARADGFVNNWDKPFVYQCPGRQTLSSIYSIHNNYYEDRRFKFGCRTGPHDVISTTCKWSEQRTYSDQPVNFMCSADWAITGVDSYHTNINEDRRFKFKCCKLESYKTTGCEMTSFLNALDGEMDYSVPEGRVLVGWFSEHDDKTEDRRHKMLTCSLRL